Protein AF-A0A183BCA2-F1 (afdb_monomer)

Secondary structure (DSSP, 8-state):
-BGGGGG--STTSHHHHHHHHHHHHHHHTT-SS--TT-GGGHHHHHHHHHHHHHHHHHTTS----EEEE-TTS-HHHHHHHHHHHHHTT-EE-SSGGG-SEEEEPPPTT--SSSHHHHHS-EEEEEEEETTEEEEEETTS-TT-EEEE---SS--TT--PPPP-PPTTPPEEEETHHHHHHHHHTSB--GGGGB-TTSS--PPP-EEHHHHHHHHHT-----

pLDDT: mean 91.04, std 11.01, range [33.31, 98.75]

Nearest PDB structures (foldseek):
  6yxp-assembly1_A  TM=8.606E-01  e=1.024E-18  Homo sapiens
  6yxo-assembly2_B  TM=8.789E-01  e=3.211E-18  Homo sapiens
  3sqd-assembly2_B  TM=7.639E-01  e=7.554E-02  Homo sapiens

InterPro domains:
  IPR032450 SMARCC, N-terminal [PF16496] (1-61)
  IPR036420 BRCT domain superfamily [SSF52113] (65-198)
  IPR049898 MarR-like, BRCT and chromo domains module [PS52032] (1-211)

Radius of gyration: 19.5 Å; Cα contacts (8 Å, |Δi|>4): 318; chains: 1; bounding box: 52×36×63 Å

Mean predicted aligned error: 5.33 Å

Solvent-accessible surface area (backbone atoms only — not comparable to full-atom values): 12924 Å² total; per-residue (Å²): 106,48,40,66,33,72,68,28,83,52,90,90,21,25,32,51,43,42,51,50,39,51,53,50,51,33,57,79,68,70,46,94,69,91,61,91,84,47,71,95,45,46,71,59,52,52,51,49,52,52,48,26,50,52,48,26,42,77,69,66,52,40,78,82,58,25,35,14,76,43,87,85,39,55,70,74,59,48,52,55,48,52,53,33,34,58,78,65,68,42,44,76,34,96,40,65,83,72,14,52,29,35,34,36,63,56,66,93,83,61,86,84,66,67,66,66,58,63,68,66,56,31,31,30,66,74,44,74,58,75,39,29,37,32,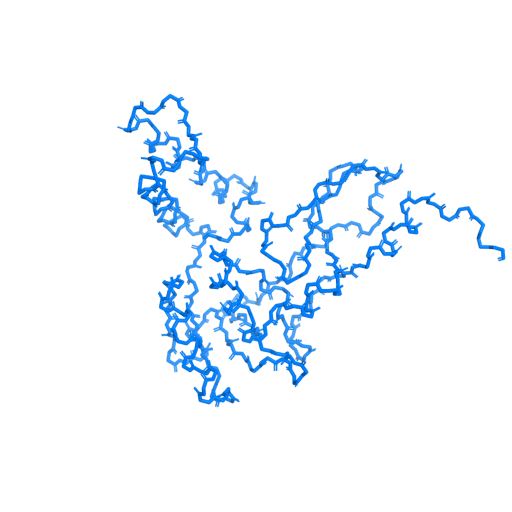31,39,39,53,84,44,50,57,73,53,55,45,84,44,64,79,42,84,56,56,73,88,83,67,66,76,77,80,75,72,61,60,93,91,50,38,43,62,26,25,45,56,45,56,52,49,14,47,75,68,68,29,48,42,55,64,66,68,29,47,41,93,89,48,96,64,65,65,76,81,66,43,44,67,66,59,48,51,51,68,49,68,53,74,75,72,93,124

Sequence (222 aa):
LPAKCFMDFKPAGGLCHIFLACLKFRHEHNWKKIDLSSSSRLEKHIEMLGCVERDLISSKCWEKPVVFISPSIEKALTSRLMEAVERMGATVASSPVEATHVIHPPPSNWPGNSSEDSQHQRFRVIFQEGRGVLLHWLYSPGTYTTWFTGLQMEWPYGVESPPHPESGRPWDVDARWLLYSEEYNEWMVEEDFLLPAGGLRPRASYTRKYYHTIMCGSGSIG

Organism: NCBI:txid27848

Foldseek 3Di:
DACVLCVQPDVLASVVLLVVLLVVLCVVVVHPDDDPVDPVCVVVVVVSVVSSVVSCCVSVNDDAWAEEEDPQEDPVLVVVLVVLCVLLVGHYDPDQLPGQEYADAAPPPDPPDCVVLVVQWKWAFADFDWQWTKIDTALAGRVPIDIDRLAPGGDPVDHDDFWDDDPSHHQYFYSSQSVSCSVVVYRHDSLNGHDPPDPIHGDDIGGPVRVCCNRVPPPDPD

Structure (mmCIF, N/CA/C/O backbone):
data_AF-A0A183BCA2-F1
#
_entry.id   AF-A0A183BCA2-F1
#
loop_
_atom_site.group_PDB
_atom_site.id
_atom_site.type_symbol
_atom_site.label_atom_id
_atom_site.label_alt_id
_atom_site.label_comp_id
_atom_site.label_asym_id
_atom_site.label_entity_id
_atom_site.label_seq_id
_atom_site.pdbx_PDB_ins_code
_atom_site.Cartn_x
_atom_site.Cartn_y
_atom_site.Cartn_z
_atom_site.occupancy
_atom_site.B_iso_or_equiv
_atom_site.auth_seq_id
_atom_site.auth_comp_id
_atom_site.auth_asym_id
_atom_site.auth_atom_id
_atom_site.pdbx_PDB_model_num
ATOM 1 N N . LEU A 1 1 ? -0.270 2.374 7.403 1.00 90.38 1 LEU A N 1
ATOM 2 C CA . LEU A 1 1 ? -1.218 1.228 7.328 1.00 90.38 1 LEU A CA 1
ATOM 3 C C . LEU A 1 1 ? -1.781 1.156 5.913 1.00 90.38 1 LEU A C 1
ATOM 5 O O . LEU A 1 1 ? -1.972 2.219 5.344 1.00 90.38 1 LEU A O 1
ATOM 9 N N . PRO A 1 2 ? -2.034 -0.023 5.329 1.00 92.56 2 PRO A N 1
ATOM 10 C CA . PRO A 1 2 ? -2.635 -0.109 3.997 1.00 92.56 2 PRO A CA 1
ATOM 11 C C . PRO A 1 2 ? -4.166 0.043 4.053 1.00 92.56 2 PRO A C 1
ATOM 13 O O . PRO A 1 2 ? -4.825 -0.536 4.921 1.00 92.56 2 PRO A O 1
ATOM 16 N N . ALA A 1 3 ? -4.753 0.756 3.087 1.00 93.06 3 ALA A N 1
ATOM 17 C CA . ALA A 1 3 ? -6.202 0.979 3.016 1.00 93.06 3 ALA A CA 1
ATOM 18 C C . ALA A 1 3 ? -7.031 -0.317 2.984 1.00 93.06 3 ALA A C 1
ATOM 20 O O . ALA A 1 3 ? -8.121 -0.375 3.553 1.00 93.06 3 ALA A O 1
ATOM 21 N N . LYS A 1 4 ? -6.497 -1.391 2.382 1.00 92.75 4 LYS A N 1
ATOM 22 C CA . LYS A 1 4 ? -7.177 -2.694 2.283 1.00 92.75 4 LYS A CA 1
ATOM 23 C C . LYS A 1 4 ? -7.576 -3.282 3.640 1.00 92.75 4 LYS A C 1
ATOM 25 O O . LYS A 1 4 ? -8.604 -3.943 3.717 1.00 92.75 4 LYS A O 1
ATOM 30 N N . CYS A 1 5 ? -6.840 -2.987 4.716 1.00 95.50 5 CYS A N 1
ATOM 31 C CA . CYS A 1 5 ? -7.213 -3.439 6.059 1.00 95.50 5 CYS A CA 1
ATOM 32 C C . CYS A 1 5 ? -8.503 -2.779 6.566 1.00 95.50 5 CYS A C 1
ATOM 34 O O . CYS A 1 5 ? -9.239 -3.404 7.320 1.00 95.50 5 CYS A O 1
ATOM 36 N N . PHE A 1 6 ? -8.811 -1.550 6.140 1.00 94.12 6 PHE A N 1
ATOM 37 C CA . PHE A 1 6 ? -10.055 -0.855 6.495 1.00 94.12 6 PHE A CA 1
ATOM 38 C C . PHE A 1 6 ? -11.262 -1.343 5.681 1.00 94.12 6 PHE A C 1
ATOM 40 O O . PHE A 1 6 ? -12.400 -1.095 6.068 1.00 94.12 6 PHE A O 1
ATOM 47 N N . MET A 1 7 ? -11.013 -2.048 4.575 1.00 91.75 7 MET A N 1
ATOM 48 C CA . MET A 1 7 ? -12.030 -2.595 3.672 1.00 91.75 7 MET A CA 1
ATOM 49 C C . MET A 1 7 ? -12.193 -4.118 3.811 1.00 91.75 7 MET A C 1
ATOM 51 O O . MET A 1 7 ? -12.901 -4.744 3.023 1.00 91.75 7 MET A O 1
ATOM 55 N N . ASP A 1 8 ? -11.547 -4.733 4.804 1.00 93.94 8 ASP A N 1
ATOM 56 C CA . ASP A 1 8 ? -11.698 -6.156 5.100 1.00 93.94 8 ASP A CA 1
ATOM 57 C C . ASP A 1 8 ? -12.865 -6.388 6.069 1.00 93.94 8 ASP A C 1
ATOM 59 O O . ASP A 1 8 ? -12.701 -6.405 7.290 1.00 93.94 8 ASP A O 1
ATOM 63 N N . PHE A 1 9 ? -14.063 -6.543 5.498 1.00 92.00 9 PHE A N 1
ATOM 64 C CA . PHE A 1 9 ? -15.319 -6.747 6.230 1.00 92.00 9 PHE A CA 1
ATOM 65 C C . PHE A 1 9 ? -15.560 -8.197 6.676 1.00 92.00 9 PHE A C 1
ATOM 67 O O . PHE A 1 9 ? -16.637 -8.514 7.188 1.00 92.00 9 PHE A O 1
ATOM 74 N N . LYS A 1 10 ? -14.601 -9.105 6.463 1.00 94.00 10 LYS A N 1
ATOM 75 C CA . LYS A 1 10 ? -14.740 -10.504 6.883 1.00 94.00 10 LYS A CA 1
ATOM 76 C C . LYS A 1 10 ? -14.783 -10.602 8.415 1.00 94.00 10 LYS A C 1
ATOM 78 O O . LYS A 1 10 ? -14.178 -9.778 9.105 1.00 94.00 10 LYS A O 1
ATOM 83 N N . PRO A 1 11 ? -15.445 -11.629 8.979 1.00 94.81 11 PRO A N 1
ATOM 84 C CA . PRO A 1 11 ? -15.334 -11.921 10.403 1.00 94.81 11 PRO A CA 1
ATOM 85 C C . PRO A 1 11 ? -13.865 -12.078 10.809 1.00 94.81 11 PRO A C 1
ATOM 87 O O . PRO A 1 11 ? -13.129 -12.811 10.153 1.00 94.81 11 PRO A O 1
ATOM 90 N N . ALA A 1 12 ? -13.454 -11.388 11.877 1.00 94.06 12 ALA A N 1
ATOM 91 C CA . ALA A 1 12 ? -12.058 -11.321 12.329 1.00 94.06 12 ALA A CA 1
ATOM 92 C C . ALA A 1 12 ? -11.063 -10.791 11.271 1.00 94.06 12 ALA A C 1
ATOM 94 O O . ALA A 1 12 ? -9.872 -11.071 11.349 1.00 94.06 12 ALA A O 1
ATOM 95 N N . GLY A 1 13 ? -11.547 -10.018 10.294 1.00 96.44 13 GLY A N 1
ATOM 96 C CA . GLY A 1 13 ? -10.716 -9.338 9.307 1.00 96.44 13 GLY A CA 1
ATOM 97 C C . GLY A 1 13 ? -10.043 -8.076 9.849 1.00 96.44 13 GLY A C 1
ATOM 98 O O . GLY A 1 13 ? -10.243 -7.665 11.001 1.00 96.44 13 GLY A O 1
ATOM 99 N N . GLY A 1 14 ? -9.270 -7.420 8.984 1.00 97.19 14 GLY A N 1
ATOM 100 C CA . GLY A 1 14 ? -8.485 -6.232 9.325 1.00 97.19 14 GLY A CA 1
ATOM 101 C C . GLY A 1 14 ? -9.302 -5.129 10.003 1.00 97.19 14 GLY A C 1
ATOM 102 O O . GLY A 1 14 ? -8.863 -4.573 11.012 1.00 97.19 14 GLY A O 1
ATOM 103 N N . LEU A 1 15 ? -10.526 -4.867 9.533 1.00 97.00 15 LEU A N 1
ATOM 104 C CA . LEU A 1 15 ? -11.373 -3.812 10.091 1.00 97.00 15 LEU A CA 1
ATOM 105 C C . LEU A 1 15 ? -11.775 -4.110 11.543 1.00 97.00 15 LEU A C 1
ATOM 107 O O . LEU A 1 15 ? -11.776 -3.212 12.389 1.00 97.00 15 LEU A O 1
ATOM 111 N N . CYS A 1 16 ? -12.070 -5.376 11.855 1.00 97.38 16 CYS A N 1
ATOM 112 C CA . CYS A 1 16 ? -12.387 -5.805 13.215 1.00 97.38 16 CYS A CA 1
ATOM 113 C C . CYS A 1 16 ? -11.199 -5.578 14.158 1.00 97.38 16 CYS A C 1
ATOM 115 O O . CYS A 1 16 ? -11.383 -5.045 15.254 1.00 97.38 16 CYS A O 1
ATOM 117 N N . HIS A 1 17 ? -9.988 -5.940 13.728 1.00 97.81 17 HIS A N 1
ATOM 118 C CA . HIS A 1 17 ? -8.772 -5.754 14.521 1.00 97.81 17 HIS A CA 1
ATOM 119 C C . HIS A 1 17 ? -8.424 -4.274 14.722 1.00 97.81 17 HIS A C 1
ATOM 121 O O . HIS A 1 17 ? -8.091 -3.879 15.840 1.00 97.81 17 HIS A O 1
ATOM 127 N N . ILE A 1 18 ? -8.599 -3.437 13.693 1.00 97.75 18 ILE A N 1
ATOM 128 C CA . ILE A 1 18 ? -8.428 -1.979 13.798 1.00 97.75 18 ILE A CA 1
ATOM 129 C C . ILE A 1 18 ? -9.368 -1.400 14.859 1.00 97.75 18 ILE A C 1
ATOM 131 O O . ILE A 1 18 ? -8.921 -0.691 15.765 1.00 97.75 18 ILE A O 1
ATOM 135 N N . PHE A 1 19 ? -10.668 -1.708 14.786 1.00 97.06 19 PHE A N 1
ATOM 136 C CA . PHE A 1 19 ? -11.622 -1.199 15.771 1.00 97.06 19 PHE A CA 1
ATOM 137 C C . PHE A 1 19 ? -11.331 -1.714 17.175 1.00 97.06 19 PHE A C 1
ATOM 139 O O . PHE A 1 19 ? -11.379 -0.932 18.125 1.00 97.06 19 PHE A O 1
ATOM 146 N N . LEU A 1 20 ? -10.999 -2.998 17.319 1.00 97.19 20 LEU A N 1
ATOM 147 C CA . LEU A 1 20 ? -10.687 -3.584 18.616 1.00 97.19 20 LEU A CA 1
ATOM 148 C C . LEU A 1 20 ? -9.484 -2.895 19.274 1.00 97.19 20 LEU A C 1
ATOM 150 O O . LEU A 1 20 ? -9.579 -2.510 20.440 1.00 97.19 20 LEU A O 1
ATOM 154 N N . ALA A 1 21 ? -8.391 -2.694 18.533 1.00 97.62 21 ALA A N 1
ATOM 155 C CA . ALA A 1 21 ? -7.193 -2.017 19.026 1.00 97.62 21 ALA A CA 1
ATOM 156 C C . ALA A 1 21 ? -7.494 -0.568 19.447 1.00 97.62 21 ALA A C 1
ATOM 158 O O . ALA A 1 21 ? -7.176 -0.167 20.568 1.00 97.62 21 ALA A O 1
ATOM 159 N N . CYS A 1 22 ? -8.193 0.197 18.602 1.00 97.38 22 CYS A N 1
ATOM 160 C CA . CYS A 1 22 ? -8.598 1.570 18.910 1.00 97.38 22 CYS A CA 1
ATOM 161 C C . CYS A 1 22 ? -9.506 1.654 20.150 1.00 97.38 22 CYS A C 1
ATOM 163 O O . CYS A 1 22 ? -9.321 2.521 21.005 1.00 97.38 22 CYS A O 1
ATOM 165 N N . LEU A 1 23 ? -10.492 0.758 20.275 1.00 97.00 23 LEU A N 1
ATOM 166 C CA . LEU A 1 23 ? -11.430 0.750 21.402 1.00 97.00 23 LEU A CA 1
ATOM 167 C C . LEU A 1 23 ? -10.755 0.352 22.720 1.00 97.00 23 LEU A C 1
ATOM 169 O O . LEU A 1 23 ? -11.053 0.972 23.744 1.00 97.00 23 LEU A O 1
ATOM 173 N N . LYS A 1 24 ? -9.837 -0.623 22.695 1.00 97.62 24 LYS A N 1
ATOM 174 C CA . LYS A 1 24 ? -9.005 -0.988 23.853 1.00 97.62 24 LYS A CA 1
ATOM 175 C C . LYS A 1 24 ? -8.130 0.183 24.289 1.00 97.62 24 LYS A C 1
ATOM 177 O O . LYS A 1 24 ? -8.220 0.603 25.439 1.00 97.62 24 LYS A O 1
ATOM 182 N N . PHE A 1 25 ? -7.396 0.788 23.354 1.00 97.38 25 PHE A N 1
ATOM 183 C CA . PHE A 1 25 ? -6.524 1.928 23.644 1.00 97.38 25 PHE A CA 1
ATOM 184 C C . PHE A 1 25 ? -7.307 3.104 24.244 1.00 97.38 25 PHE A C 1
ATOM 186 O O . PHE A 1 25 ? -6.895 3.699 25.242 1.00 97.38 25 PHE A O 1
ATOM 193 N N . ARG A 1 26 ? -8.487 3.402 23.675 1.00 96.38 26 ARG A N 1
ATOM 194 C CA . ARG A 1 26 ? -9.419 4.417 24.188 1.00 96.38 26 ARG A CA 1
ATOM 195 C C . ARG A 1 26 ? -9.846 4.123 25.628 1.00 96.38 26 ARG A C 1
ATOM 197 O O . ARG A 1 26 ? -9.924 5.054 26.429 1.00 96.38 26 ARG A O 1
ATOM 204 N N . HIS A 1 27 ? -10.161 2.865 25.941 1.00 97.31 27 HIS A N 1
ATOM 205 C CA . HIS A 1 27 ? -10.573 2.440 27.278 1.00 97.31 27 HIS A CA 1
ATOM 206 C C . HIS A 1 27 ? -9.430 2.578 28.292 1.00 97.31 27 HIS A C 1
ATOM 208 O O . HIS A 1 27 ? -9.608 3.244 29.307 1.00 97.31 27 HIS A O 1
ATOM 214 N N . GLU A 1 28 ? -8.250 2.046 27.976 1.00 97.12 28 GLU A N 1
ATOM 215 C CA . GLU A 1 28 ? -7.057 2.081 28.837 1.00 97.12 28 GLU A CA 1
ATOM 216 C C . GLU A 1 28 ? -6.603 3.511 29.162 1.00 97.12 28 GLU A C 1
ATOM 218 O O . GLU A 1 28 ? -6.168 3.800 30.275 1.00 97.12 28 GLU A O 1
ATOM 223 N N . HIS A 1 29 ? -6.770 4.437 28.214 1.00 94.94 29 HIS A N 1
ATOM 224 C CA . HIS A 1 29 ? -6.412 5.845 28.386 1.00 94.94 29 HIS A CA 1
ATOM 225 C C . HIS A 1 29 ? -7.573 6.731 28.871 1.00 94.94 29 HIS A C 1
ATOM 227 O O . HIS A 1 29 ? -7.429 7.954 28.930 1.00 94.94 29 HIS A O 1
ATOM 233 N N . ASN A 1 30 ? -8.726 6.149 29.224 1.00 95.50 30 ASN A N 1
ATOM 234 C CA . ASN A 1 30 ? -9.913 6.867 29.708 1.00 95.50 30 ASN A CA 1
ATOM 235 C C . ASN A 1 30 ? -10.404 7.979 28.756 1.00 95.50 30 ASN A C 1
ATOM 237 O O . ASN A 1 30 ? -10.856 9.052 29.171 1.00 95.50 30 ASN A O 1
ATOM 241 N N . TRP A 1 31 ? -10.322 7.750 27.445 1.00 94.62 31 TRP A N 1
ATOM 242 C CA . TRP A 1 31 ? -10.746 8.722 26.439 1.00 94.62 31 TRP A CA 1
ATOM 243 C C . TRP A 1 31 ? -12.258 8.665 26.197 1.00 94.62 31 TRP A C 1
ATOM 245 O O . TRP A 1 31 ? -12.814 7.637 25.807 1.00 94.62 31 TRP A O 1
ATOM 255 N N . LYS A 1 32 ? -12.938 9.812 26.333 1.00 92.88 32 LYS A N 1
ATOM 256 C CA . LYS A 1 32 ? -14.371 9.931 26.000 1.00 92.88 32 LYS A CA 1
ATOM 257 C C . LYS A 1 32 ? -14.650 9.633 24.522 1.00 92.88 32 LYS A C 1
ATOM 259 O O . LYS A 1 32 ? -15.579 8.897 24.215 1.00 92.88 32 LYS A O 1
ATOM 264 N N . LYS A 1 33 ? -13.822 10.178 23.625 1.00 92.56 33 LYS A N 1
ATOM 265 C CA . LYS A 1 33 ? -13.843 9.938 22.175 1.00 92.56 33 LYS A CA 1
ATOM 266 C C . LYS A 1 33 ? -12.415 9.895 21.625 1.00 92.56 33 LYS A C 1
ATOM 268 O O . LYS A 1 33 ? -11.517 10.482 22.231 1.00 92.56 33 LYS A O 1
ATOM 273 N N . ILE A 1 34 ? -12.234 9.225 20.490 1.00 91.69 34 ILE A N 1
ATOM 274 C CA . ILE A 1 34 ? -11.025 9.341 19.666 1.00 91.69 34 ILE A CA 1
ATOM 275 C C . ILE A 1 34 ? -11.249 10.534 18.734 1.00 91.69 34 ILE A C 1
ATOM 277 O O . ILE A 1 34 ? -12.266 10.587 18.047 1.00 91.69 34 ILE A O 1
ATOM 281 N N . ASP A 1 35 ? -10.341 11.505 18.752 1.00 89.56 35 ASP A N 1
ATOM 282 C CA . ASP A 1 35 ? -10.435 12.718 17.940 1.00 89.56 35 ASP A CA 1
ATOM 283 C C . ASP A 1 35 ? -9.113 12.942 17.213 1.00 89.56 35 ASP A C 1
ATOM 285 O O . ASP A 1 35 ? -8.228 13.640 17.706 1.00 89.56 35 ASP A O 1
ATOM 289 N N . LEU A 1 36 ? -8.981 12.320 16.040 1.00 87.25 36 LEU A N 1
ATOM 290 C CA . LEU A 1 36 ? -7.756 12.358 15.240 1.00 87.25 36 LEU A CA 1
ATOM 291 C C . LEU A 1 36 ? -7.430 13.760 14.700 1.00 87.25 36 LEU A C 1
ATOM 293 O O . LEU A 1 36 ? -6.304 13.989 14.275 1.00 87.25 36 LEU A O 1
ATOM 297 N N . SER A 1 37 ? -8.375 14.708 14.754 1.00 87.19 37 SER A N 1
ATOM 298 C CA . SER A 1 37 ? -8.133 16.101 14.357 1.00 87.19 37 SER A CA 1
ATOM 299 C C . SER A 1 37 ? -7.372 16.908 15.418 1.00 87.19 37 SER A C 1
ATOM 301 O O . SER A 1 37 ? -6.819 17.968 15.129 1.00 87.19 37 SER A O 1
ATOM 303 N N . SER A 1 38 ? -7.319 16.409 16.657 1.00 83.56 38 SER A N 1
ATOM 304 C CA . SER A 1 38 ? -6.681 17.095 17.777 1.00 83.56 38 SER A CA 1
ATOM 305 C C . SER A 1 38 ? -5.167 16.873 17.784 1.00 83.56 38 SER A C 1
ATOM 307 O O . SER A 1 38 ? -4.681 15.839 18.249 1.00 83.56 38 SER A O 1
ATOM 309 N N . SER A 1 39 ? -4.402 17.885 17.368 1.00 83.00 39 SER A N 1
ATOM 310 C CA . SER A 1 39 ? -2.929 17.853 17.363 1.00 83.00 39 SER A CA 1
ATOM 311 C C . SER A 1 39 ? -2.304 17.698 18.756 1.00 83.00 39 SER A C 1
ATOM 313 O O . SER A 1 39 ? -1.227 17.126 18.887 1.00 83.00 39 SER A O 1
ATOM 315 N N . SER A 1 40 ? -3.002 18.116 19.818 1.00 85.94 40 SER A N 1
ATOM 316 C CA . SER A 1 40 ? -2.534 18.008 21.213 1.00 85.94 40 SER A CA 1
ATOM 317 C C . SER A 1 40 ? -2.300 16.574 21.702 1.00 85.94 40 SER A C 1
ATOM 319 O O . SER A 1 40 ? -1.706 16.375 22.758 1.00 85.94 40 SER A O 1
ATOM 321 N N . ARG A 1 41 ? -2.784 15.571 20.961 1.00 86.50 41 ARG A N 1
ATOM 322 C CA . ARG A 1 41 ? -2.634 14.145 21.281 1.00 86.50 41 ARG A CA 1
ATOM 323 C C . ARG A 1 41 ? -1.865 13.378 20.212 1.00 86.50 41 ARG A C 1
ATOM 325 O O . ARG A 1 41 ? -1.945 12.154 20.194 1.00 86.50 41 ARG A O 1
ATOM 332 N N . LEU A 1 42 ? -1.139 14.071 19.333 1.00 91.12 42 LEU A N 1
ATOM 333 C CA . LEU A 1 42 ? -0.472 13.462 18.181 1.00 91.12 42 LEU A CA 1
ATOM 334 C C . LEU A 1 42 ? 0.380 12.245 18.566 1.00 91.12 42 LEU A C 1
ATOM 336 O O . LEU A 1 42 ? 0.178 11.173 18.005 1.00 91.12 42 LEU A O 1
ATOM 340 N N . GLU A 1 43 ? 1.247 12.369 19.573 1.00 93.38 43 GLU A N 1
ATOM 341 C CA . GLU A 1 43 ? 2.094 11.259 20.042 1.00 93.38 43 GLU A CA 1
ATOM 342 C C . GLU A 1 43 ? 1.269 10.045 20.487 1.00 93.38 43 GLU A C 1
ATOM 344 O O . GLU A 1 43 ? 1.577 8.908 20.138 1.00 93.38 43 GLU A O 1
ATOM 349 N N . LYS A 1 44 ? 0.158 10.280 21.194 1.00 94.25 44 LYS A N 1
ATOM 350 C CA . LYS A 1 44 ? -0.747 9.210 21.625 1.00 94.25 44 LYS A CA 1
ATOM 351 C C . LYS A 1 44 ? -1.556 8.610 20.478 1.00 94.25 44 LYS A C 1
ATOM 353 O O . LYS A 1 44 ? -1.867 7.424 20.523 1.00 94.25 44 LYS A O 1
ATOM 358 N N . HIS A 1 45 ? -1.894 9.386 19.450 1.00 94.12 45 HIS A N 1
ATOM 359 C CA . HIS A 1 45 ? -2.493 8.840 18.232 1.00 94.12 45 HIS A CA 1
ATOM 360 C C . HIS A 1 45 ? -1.494 7.962 17.471 1.00 94.12 45 HIS A C 1
ATOM 362 O O . HIS A 1 45 ? -1.878 6.891 17.013 1.00 94.12 45 HIS A O 1
ATOM 368 N N . ILE A 1 46 ? -0.222 8.365 17.394 1.00 93.56 46 ILE A N 1
ATOM 369 C CA . ILE A 1 46 ? 0.847 7.554 16.795 1.00 93.56 46 ILE A CA 1
ATOM 370 C C . ILE A 1 46 ? 1.026 6.248 17.578 1.00 93.56 46 ILE A C 1
ATOM 372 O O . ILE A 1 46 ? 1.061 5.178 16.976 1.00 93.56 46 ILE A O 1
ATOM 376 N N . GLU A 1 47 ? 1.050 6.303 18.913 1.00 96.25 47 GLU A N 1
ATOM 377 C CA . GLU A 1 47 ? 1.121 5.106 19.762 1.00 96.25 47 GLU A CA 1
ATOM 378 C C . GLU A 1 47 ? -0.064 4.155 19.512 1.00 96.25 47 GLU A C 1
ATOM 380 O O . GLU A 1 47 ? 0.129 2.954 19.317 1.00 96.25 47 GLU A O 1
ATOM 385 N N . MET A 1 48 ? -1.287 4.694 19.441 1.00 96.94 48 MET A N 1
ATOM 386 C CA . MET A 1 48 ? -2.490 3.921 19.121 1.00 96.94 48 MET A CA 1
ATOM 387 C C . MET A 1 48 ? -2.397 3.263 17.737 1.00 96.94 48 MET A C 1
ATOM 389 O O . MET A 1 48 ? -2.728 2.086 17.598 1.00 96.94 48 MET A O 1
ATOM 393 N N . LEU A 1 49 ? -1.928 3.989 16.717 1.00 95.25 49 LEU A N 1
ATOM 394 C CA . LEU A 1 49 ? -1.721 3.442 15.373 1.00 95.25 49 LEU A CA 1
ATOM 395 C C . LEU A 1 49 ? -0.638 2.351 15.361 1.00 95.25 49 LEU A C 1
ATOM 397 O O . LEU A 1 49 ? -0.790 1.359 14.652 1.00 95.25 49 LEU A O 1
ATOM 401 N N . GLY A 1 50 ? 0.392 2.470 16.203 1.00 95.75 50 GLY A N 1
ATOM 402 C CA . GLY A 1 50 ? 1.377 1.409 16.427 1.00 95.75 50 GLY A CA 1
ATOM 403 C C . GLY A 1 50 ? 0.771 0.151 17.065 1.00 95.75 50 GLY A C 1
ATOM 404 O O . GLY A 1 50 ? 1.145 -0.969 16.715 1.00 95.75 50 GLY A O 1
ATOM 405 N N . CYS A 1 51 ? -0.208 0.294 17.967 1.00 97.62 51 CYS A N 1
ATOM 406 C CA . CYS A 1 51 ? -0.987 -0.846 18.467 1.00 97.62 51 CYS A CA 1
ATOM 407 C C . CYS A 1 51 ? -1.822 -1.495 17.358 1.00 97.62 51 CYS A C 1
ATOM 409 O O . CYS A 1 51 ? -1.801 -2.716 17.232 1.00 97.62 51 CYS A O 1
ATOM 411 N N . VAL A 1 52 ? -2.492 -0.693 16.524 1.00 97.88 52 VAL A N 1
ATOM 412 C CA . VAL A 1 52 ? -3.255 -1.190 15.367 1.00 97.88 52 VAL A CA 1
ATOM 413 C C . VAL A 1 52 ? -2.360 -1.990 14.417 1.00 97.88 52 VAL A C 1
ATOM 415 O O . VAL A 1 52 ? -2.721 -3.094 14.020 1.00 97.88 52 VAL A O 1
ATOM 418 N N . GLU A 1 53 ? -1.179 -1.471 14.078 1.00 96.38 53 GLU A N 1
ATOM 419 C CA . GLU A 1 53 ? -0.204 -2.168 13.233 1.00 96.38 53 GLU A CA 1
ATOM 420 C C . GLU A 1 53 ? 0.212 -3.525 13.820 1.00 96.38 53 GLU A C 1
ATOM 422 O O . GLU A 1 53 ? 0.158 -4.538 13.121 1.00 96.38 53 GLU A O 1
ATOM 427 N N . ARG A 1 54 ? 0.579 -3.575 15.107 1.00 97.00 54 ARG A N 1
ATOM 428 C CA . ARG A 1 54 ? 0.969 -4.830 15.771 1.00 97.00 54 ARG A CA 1
ATOM 429 C C . ARG A 1 54 ? -0.166 -5.854 15.797 1.00 97.00 54 ARG A C 1
ATOM 431 O O . ARG A 1 54 ? 0.077 -7.040 15.560 1.00 97.00 54 ARG A O 1
ATOM 438 N N . ASP A 1 55 ? -1.394 -5.412 16.049 1.00 97.50 55 ASP A N 1
ATOM 439 C CA . ASP A 1 55 ? -2.565 -6.291 16.068 1.00 97.50 55 ASP A CA 1
ATOM 440 C C . ASP A 1 55 ? -2.876 -6.834 14.666 1.00 97.50 55 ASP A C 1
ATOM 442 O O . ASP A 1 55 ? -3.148 -8.026 14.516 1.00 97.50 55 ASP A O 1
ATOM 446 N N . LEU A 1 56 ? -2.768 -6.010 13.620 1.00 97.69 56 LEU A N 1
ATOM 447 C CA . LEU A 1 56 ? -2.943 -6.452 12.232 1.00 97.69 56 LEU A CA 1
ATOM 448 C C . LEU A 1 56 ? -1.890 -7.487 11.809 1.00 97.69 56 LEU A C 1
ATOM 450 O O . LEU A 1 56 ? -2.233 -8.464 11.143 1.00 97.69 56 LEU A O 1
ATOM 454 N N . ILE A 1 57 ? -0.633 -7.307 12.225 1.00 96.50 57 ILE A N 1
ATOM 455 C CA . ILE A 1 57 ? 0.455 -8.247 11.921 1.00 96.50 57 ILE A CA 1
ATOM 456 C C . ILE A 1 57 ? 0.275 -9.566 12.678 1.00 96.50 57 ILE A C 1
ATOM 458 O O . ILE A 1 57 ? 0.309 -10.641 12.082 1.00 96.50 57 ILE A O 1
ATOM 462 N N . SER A 1 58 ? 0.037 -9.508 13.989 1.00 96.81 58 SER A N 1
ATOM 463 C CA . SER A 1 58 ? -0.120 -10.716 14.814 1.00 96.81 58 SER A CA 1
ATOM 464 C C . SER A 1 58 ? -1.353 -11.548 14.442 1.00 96.81 58 SER A C 1
ATOM 466 O O . SER A 1 58 ? -1.322 -12.774 14.551 1.00 96.81 58 SER A O 1
ATOM 468 N N . SER A 1 59 ? -2.413 -10.902 13.947 1.00 96.31 59 SER A N 1
ATOM 469 C CA . SER A 1 59 ? -3.621 -11.558 13.427 1.00 96.31 59 SER A CA 1
ATOM 470 C C . SER A 1 59 ? -3.506 -12.026 11.974 1.00 96.31 59 SER A C 1
ATOM 472 O O . SER A 1 59 ? -4.451 -12.623 11.464 1.00 96.31 59 SER A O 1
ATOM 474 N N . LYS A 1 60 ? -2.371 -11.781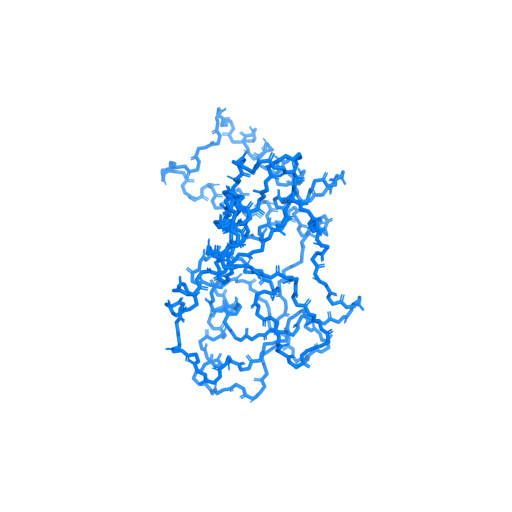 11.300 1.00 95.56 60 LYS A N 1
ATOM 475 C CA . LYS A 1 60 ? -2.164 -12.067 9.866 1.00 95.56 60 LYS A CA 1
ATOM 476 C C . LYS A 1 60 ? -3.158 -11.350 8.940 1.00 95.56 60 LYS A C 1
ATOM 478 O O . LYS A 1 60 ? -3.360 -11.766 7.803 1.00 95.56 60 LYS A O 1
ATOM 483 N N . CYS A 1 61 ? -3.763 -10.259 9.408 1.00 95.81 61 CYS A N 1
ATOM 484 C CA . CYS A 1 61 ? -4.581 -9.374 8.576 1.00 95.81 61 CYS A CA 1
ATOM 485 C C . CYS A 1 61 ? -3.721 -8.447 7.707 1.00 95.81 61 CYS A C 1
ATOM 487 O O . CYS A 1 61 ? -4.216 -7.829 6.762 1.00 95.81 61 CYS A O 1
ATOM 489 N N . TRP A 1 62 ? -2.436 -8.319 8.039 1.00 95.44 62 TRP A N 1
ATOM 490 C CA . TRP A 1 62 ? -1.457 -7.593 7.251 1.00 95.44 62 TRP A CA 1
ATOM 491 C C . TRP A 1 62 ? -0.054 -8.146 7.487 1.00 95.44 62 TRP A C 1
ATOM 493 O O . TRP A 1 62 ? 0.282 -8.552 8.593 1.00 95.44 62 TRP A O 1
ATOM 503 N N . GLU A 1 63 ? 0.785 -8.098 6.462 1.00 93.81 63 GLU A N 1
ATOM 504 C CA . GLU A 1 63 ? 2.210 -8.372 6.573 1.00 93.81 63 GLU A CA 1
ATOM 505 C C . GLU A 1 63 ? 2.987 -7.150 6.101 1.00 93.81 63 GLU A C 1
ATOM 507 O O . GLU A 1 63 ? 2.684 -6.542 5.069 1.00 93.81 63 GLU A O 1
ATOM 512 N N . LYS A 1 64 ? 3.994 -6.777 6.886 1.00 95.12 64 LYS A N 1
ATOM 513 C CA . LYS A 1 64 ? 4.865 -5.652 6.576 1.00 95.12 64 LYS A CA 1
ATOM 514 C C . LYS A 1 64 ? 5.688 -5.958 5.315 1.00 95.12 64 LYS A C 1
ATOM 516 O O . LYS A 1 64 ? 6.211 -7.067 5.205 1.00 95.12 64 LYS A O 1
ATOM 521 N N . PRO A 1 65 ? 5.833 -5.006 4.375 1.00 97.44 65 PRO A N 1
ATOM 522 C CA . PRO A 1 65 ? 6.599 -5.247 3.162 1.00 97.44 65 PRO A CA 1
ATOM 523 C C . PRO A 1 65 ? 8.054 -5.661 3.419 1.00 97.44 65 PRO A C 1
ATOM 525 O O . PRO A 1 65 ? 8.773 -5.055 4.221 1.00 97.44 65 PRO A O 1
ATOM 528 N N . VAL A 1 66 ? 8.476 -6.681 2.674 1.00 98.38 66 VAL A N 1
ATOM 529 C CA . VAL A 1 66 ? 9.859 -7.126 2.522 1.00 98.38 66 VAL A CA 1
ATOM 530 C C . VAL A 1 66 ? 10.214 -6.885 1.061 1.00 98.38 66 VAL A C 1
ATOM 532 O O . VAL A 1 66 ? 9.592 -7.451 0.160 1.00 98.38 66 VAL A O 1
ATOM 535 N N . VAL A 1 67 ? 11.161 -5.992 0.821 1.00 98.62 67 VAL A N 1
ATOM 536 C CA . VAL A 1 67 ? 11.376 -5.366 -0.479 1.00 98.62 67 VAL A CA 1
ATOM 537 C C . VAL A 1 67 ? 12.713 -5.813 -1.055 1.00 98.62 67 VAL A C 1
ATOM 539 O O . VAL A 1 67 ? 13.749 -5.660 -0.415 1.00 98.62 67 VAL A O 1
ATOM 542 N N . PHE A 1 68 ? 12.711 -6.325 -2.281 1.00 98.75 68 PHE A N 1
ATOM 543 C CA . PHE A 1 68 ? 13.923 -6.508 -3.073 1.00 98.75 68 PHE A CA 1
ATOM 544 C C . PHE A 1 68 ? 13.990 -5.423 -4.148 1.00 98.75 68 PHE A C 1
ATOM 546 O O . PHE A 1 68 ? 13.076 -5.292 -4.960 1.00 98.75 68 PHE A O 1
ATOM 553 N N . ILE A 1 69 ? 15.070 -4.643 -4.166 1.00 98.62 69 ILE A N 1
ATOM 554 C CA . ILE A 1 69 ? 15.292 -3.594 -5.169 1.00 98.62 69 ILE A CA 1
ATOM 555 C C . ILE A 1 69 ? 16.074 -4.203 -6.334 1.00 98.62 69 ILE A C 1
ATOM 557 O O . ILE A 1 69 ? 17.191 -4.686 -6.146 1.00 98.62 69 ILE A O 1
ATOM 561 N N . SER A 1 70 ? 15.494 -4.189 -7.538 1.00 97.81 70 SER A N 1
ATOM 562 C CA . SER A 1 70 ? 16.135 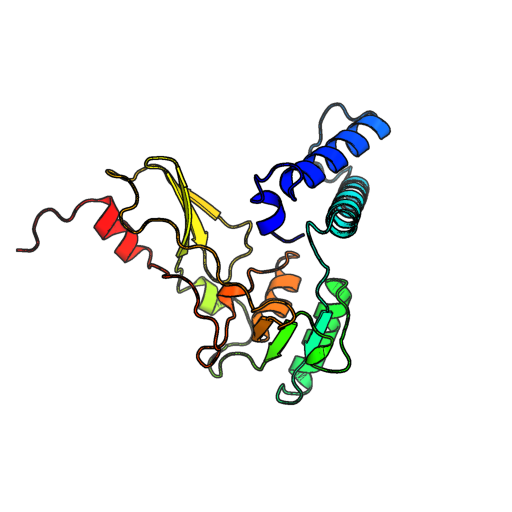-4.759 -8.724 1.00 97.81 70 SER A CA 1
ATOM 563 C C . SER A 1 70 ? 17.477 -4.075 -9.025 1.00 97.81 70 SER A C 1
ATOM 565 O O . SER A 1 70 ? 17.540 -2.842 -9.058 1.00 97.81 70 SER A O 1
ATOM 567 N N . PRO A 1 71 ? 18.541 -4.836 -9.354 1.00 97.44 71 PRO A N 1
ATOM 568 C CA . PRO A 1 71 ? 19.841 -4.272 -9.720 1.00 97.44 71 PRO A CA 1
ATOM 569 C C . PRO A 1 71 ? 19.814 -3.478 -11.036 1.00 97.44 71 PRO A C 1
ATOM 571 O O . PRO A 1 71 ? 20.786 -2.802 -11.362 1.00 97.44 71 PRO A O 1
ATOM 574 N N . SER A 1 72 ? 18.723 -3.554 -11.806 1.00 97.00 72 SER A N 1
ATOM 575 C CA . SER A 1 72 ? 18.529 -2.745 -13.014 1.00 97.00 72 SER A CA 1
ATOM 576 C C . SER A 1 72 ? 18.158 -1.286 -12.720 1.00 97.00 72 SER A C 1
ATOM 578 O O . SER A 1 72 ? 18.062 -0.492 -13.653 1.00 97.00 72 SER A O 1
ATOM 580 N N . ILE A 1 73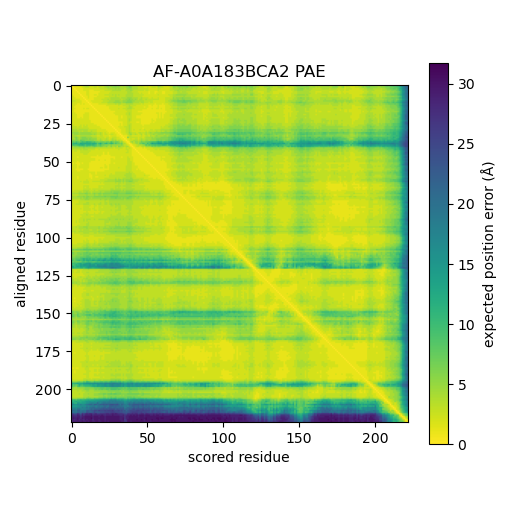 ? 17.890 -0.933 -11.460 1.00 97.69 73 ILE A N 1
ATOM 581 C CA . ILE A 1 73 ? 17.576 0.436 -11.048 1.00 97.69 73 ILE A CA 1
ATOM 582 C C . ILE A 1 73 ? 18.874 1.231 -10.892 1.00 97.69 73 ILE A C 1
ATOM 584 O O . ILE A 1 73 ? 19.846 0.773 -10.295 1.00 97.69 73 ILE A O 1
ATOM 588 N N . GLU A 1 74 ? 18.891 2.455 -11.416 1.00 96.50 74 GLU A N 1
ATOM 589 C CA . GLU A 1 74 ? 20.047 3.340 -11.303 1.00 96.50 74 GLU A CA 1
ATOM 590 C C . GLU A 1 74 ? 20.435 3.629 -9.841 1.00 96.50 74 GLU A C 1
ATOM 592 O O . GLU A 1 74 ? 19.605 3.644 -8.927 1.00 96.50 74 GLU A O 1
ATOM 597 N N . LYS A 1 75 ? 21.726 3.893 -9.607 1.00 96.75 75 LYS A N 1
ATOM 598 C CA . LYS A 1 75 ? 22.282 4.023 -8.252 1.00 96.75 75 LYS A CA 1
ATOM 599 C C . LYS A 1 75 ? 21.637 5.154 -7.443 1.00 96.75 75 LYS A C 1
ATOM 601 O O . LYS A 1 75 ? 21.354 4.964 -6.265 1.00 96.75 75 LYS A O 1
ATOM 606 N N . ALA A 1 76 ? 21.398 6.310 -8.067 1.00 96.56 76 ALA A N 1
ATOM 607 C CA . ALA A 1 76 ? 20.792 7.462 -7.397 1.00 96.56 76 ALA A CA 1
ATOM 608 C C . ALA A 1 76 ? 19.363 7.153 -6.920 1.00 96.56 76 ALA A C 1
ATOM 610 O O . ALA A 1 76 ? 19.016 7.424 -5.770 1.00 96.56 76 ALA A O 1
ATOM 611 N N . LEU A 1 77 ? 18.561 6.512 -7.774 1.00 97.75 77 LEU A N 1
ATOM 612 C CA . LEU A 1 77 ? 17.208 6.091 -7.428 1.00 97.75 77 LEU A CA 1
ATOM 613 C C . LEU A 1 77 ? 17.208 4.975 -6.378 1.00 97.75 77 LEU A C 1
ATOM 615 O O . LEU A 1 77 ? 16.404 5.014 -5.453 1.00 97.75 77 LEU A O 1
ATOM 619 N N . THR A 1 78 ? 18.149 4.031 -6.461 1.00 98.38 78 THR A N 1
ATOM 620 C CA . THR A 1 78 ? 18.343 2.992 -5.437 1.00 98.38 78 THR A CA 1
ATOM 621 C C . THR A 1 78 ? 18.588 3.602 -4.054 1.00 98.38 78 THR A C 1
ATOM 623 O O . THR A 1 78 ? 17.965 3.173 -3.087 1.00 98.38 78 THR A O 1
ATOM 626 N N . SER A 1 79 ? 19.430 4.637 -3.943 1.00 98.31 79 SER A N 1
ATOM 627 C CA . SER A 1 79 ? 19.646 5.341 -2.670 1.00 98.31 79 SER A CA 1
ATOM 628 C C . SER A 1 79 ? 18.356 5.963 -2.125 1.00 98.31 79 SER A C 1
ATOM 630 O O . SER A 1 79 ? 18.036 5.759 -0.957 1.00 98.31 79 SER A O 1
ATOM 632 N N . ARG A 1 80 ? 17.568 6.638 -2.975 1.00 98.06 80 ARG A N 1
ATOM 633 C CA . ARG A 1 80 ? 16.268 7.213 -2.582 1.00 98.06 80 ARG A CA 1
ATOM 634 C C . ARG A 1 80 ? 15.266 6.137 -2.140 1.00 98.06 80 ARG A C 1
ATOM 636 O O . ARG A 1 80 ? 14.535 6.343 -1.178 1.00 98.06 80 ARG A O 1
ATOM 643 N N . LEU A 1 81 ? 15.237 4.989 -2.818 1.00 98.62 81 LEU A N 1
ATOM 644 C CA . LEU A 1 81 ? 14.383 3.858 -2.443 1.00 98.62 81 LEU A CA 1
ATOM 645 C C . LEU A 1 81 ? 14.786 3.272 -1.086 1.00 98.62 81 LEU A C 1
ATOM 647 O O . LEU A 1 81 ? 13.910 2.985 -0.281 1.00 98.62 81 LEU A O 1
ATOM 651 N N . MET A 1 82 ? 16.084 3.136 -0.803 1.00 98.50 82 MET A N 1
ATOM 652 C CA . MET A 1 82 ? 16.564 2.651 0.498 1.00 98.50 82 MET A CA 1
ATOM 653 C C . MET A 1 82 ? 16.151 3.578 1.649 1.00 98.50 82 MET A C 1
ATOM 655 O O . MET A 1 82 ? 15.697 3.091 2.681 1.00 98.50 82 MET A O 1
ATOM 659 N N . GLU A 1 83 ? 16.228 4.899 1.456 1.00 98.44 83 GLU A N 1
ATOM 660 C CA . GLU A 1 83 ? 15.701 5.866 2.430 1.00 98.44 83 GLU A CA 1
ATOM 661 C C . GLU A 1 83 ? 14.187 5.702 2.638 1.00 98.44 83 GLU A C 1
ATOM 663 O O . GLU A 1 83 ? 13.706 5.747 3.770 1.00 98.44 83 GLU A O 1
ATOM 668 N N . ALA A 1 84 ? 13.430 5.473 1.559 1.00 98.50 84 ALA A N 1
ATOM 669 C CA . ALA A 1 84 ? 11.993 5.233 1.643 1.00 98.50 84 ALA A CA 1
ATOM 670 C C . ALA A 1 84 ? 11.660 3.923 2.382 1.00 98.50 84 ALA A C 1
ATOM 672 O O . ALA A 1 84 ? 10.724 3.904 3.180 1.00 98.50 84 ALA A O 1
ATOM 673 N N . VAL A 1 85 ? 12.441 2.849 2.183 1.00 98.50 85 VAL A N 1
ATOM 674 C CA . VAL A 1 85 ? 12.301 1.598 2.955 1.00 98.50 85 VAL A CA 1
ATOM 675 C C . VAL A 1 85 ? 12.456 1.875 4.451 1.00 98.50 85 VAL A C 1
ATOM 677 O O . VAL A 1 85 ? 11.620 1.426 5.236 1.00 98.50 85 VAL A O 1
ATOM 680 N N . GLU A 1 86 ? 13.489 2.628 4.839 1.00 98.12 86 GLU A N 1
ATOM 681 C CA . GLU A 1 86 ? 13.756 2.965 6.240 1.00 98.12 86 GLU A CA 1
ATOM 682 C C . GLU A 1 86 ? 12.628 3.808 6.847 1.00 98.12 86 GLU A C 1
ATOM 684 O O . GLU A 1 86 ? 12.082 3.441 7.888 1.00 98.12 86 GLU A O 1
ATOM 689 N N . ARG A 1 87 ? 12.216 4.894 6.177 1.00 97.69 87 ARG A N 1
ATOM 690 C CA . ARG A 1 87 ? 11.153 5.791 6.670 1.00 97.69 87 ARG A CA 1
ATOM 691 C C . ARG A 1 87 ? 9.802 5.098 6.791 1.00 97.69 87 ARG A C 1
ATOM 693 O O . ARG A 1 87 ? 9.071 5.348 7.745 1.00 97.69 87 ARG A O 1
ATOM 700 N N . MET A 1 88 ? 9.490 4.200 5.861 1.00 96.50 88 MET A N 1
ATOM 701 C CA . MET A 1 88 ? 8.265 3.402 5.906 1.00 96.50 88 MET A CA 1
ATOM 702 C C . MET A 1 88 ? 8.361 2.205 6.863 1.00 96.50 88 MET A C 1
ATOM 704 O O . MET A 1 88 ? 7.375 1.495 7.076 1.00 96.50 88 MET A O 1
ATOM 708 N N . GLY A 1 89 ? 9.542 1.961 7.440 1.00 95.62 89 GLY A N 1
ATOM 709 C CA . GLY A 1 89 ? 9.796 0.854 8.349 1.00 95.62 89 GLY A CA 1
ATOM 710 C C . GLY A 1 89 ? 9.610 -0.514 7.696 1.00 95.62 89 GLY A C 1
ATOM 711 O O . GLY A 1 89 ? 9.166 -1.434 8.381 1.00 95.62 89 GLY A O 1
ATOM 712 N N . ALA A 1 90 ? 9.883 -0.640 6.394 1.00 97.31 90 ALA A N 1
ATOM 713 C CA . ALA A 1 90 ? 9.939 -1.916 5.681 1.00 97.31 90 ALA A CA 1
ATOM 714 C C . ALA A 1 90 ? 11.317 -2.579 5.838 1.00 97.31 90 ALA A C 1
ATOM 716 O O . ALA A 1 90 ? 12.248 -2.013 6.408 1.00 97.31 90 ALA A O 1
ATOM 717 N N . THR A 1 91 ? 11.445 -3.811 5.348 1.00 98.00 91 THR A N 1
ATOM 718 C CA . THR A 1 91 ? 12.710 -4.564 5.385 1.00 98.00 91 THR A CA 1
ATOM 719 C C . THR A 1 91 ? 13.227 -4.825 3.978 1.00 98.00 91 THR A C 1
ATOM 721 O O . THR A 1 91 ? 12.439 -4.895 3.037 1.00 98.00 91 THR A O 1
ATOM 724 N N . VAL A 1 92 ? 14.545 -4.966 3.826 1.00 98.38 92 VAL A N 1
ATOM 725 C CA . VAL A 1 92 ? 15.177 -5.279 2.537 1.00 98.38 92 VAL A CA 1
ATOM 726 C C . VAL A 1 92 ? 15.493 -6.770 2.470 1.00 98.38 92 VAL A C 1
ATOM 728 O O . VAL A 1 92 ? 16.156 -7.301 3.361 1.00 98.38 92 VAL A O 1
ATOM 731 N N . ALA A 1 93 ? 15.034 -7.439 1.415 1.00 98.31 93 ALA A N 1
ATOM 732 C CA . ALA A 1 93 ? 15.392 -8.822 1.112 1.00 98.31 93 ALA A CA 1
ATOM 733 C C . ALA A 1 93 ? 16.737 -8.899 0.379 1.00 98.31 93 ALA A C 1
ATOM 735 O O . ALA A 1 93 ? 17.079 -8.022 -0.416 1.00 98.31 93 ALA A O 1
ATOM 736 N N . SER A 1 94 ? 17.468 -9.998 0.588 1.00 96.88 94 SER A N 1
ATOM 737 C CA . SER A 1 94 ? 18.731 -10.249 -0.125 1.00 96.88 94 SER A CA 1
ATOM 738 C C . SER A 1 94 ? 18.507 -10.852 -1.513 1.00 96.88 94 SER A C 1
ATOM 740 O O . SER A 1 94 ? 19.387 -10.782 -2.370 1.00 96.88 94 SER A O 1
ATOM 742 N N . SER A 1 95 ? 17.332 -11.443 -1.752 1.00 97.62 95 SER A N 1
ATOM 743 C CA . SER A 1 95 ? 16.957 -12.033 -3.037 1.00 97.62 95 SER A CA 1
ATOM 744 C C . SER A 1 95 ? 15.467 -11.829 -3.355 1.00 97.62 95 SER A C 1
ATOM 746 O O . SER A 1 95 ? 14.669 -11.638 -2.437 1.00 97.62 95 SER A O 1
ATOM 748 N N . PRO A 1 96 ? 15.052 -11.930 -4.634 1.00 96.56 96 PRO A N 1
ATOM 749 C CA . PRO A 1 96 ? 13.640 -11.830 -5.016 1.00 96.56 96 PRO A CA 1
ATOM 750 C C . PRO A 1 96 ? 12.738 -12.898 -4.383 1.00 96.56 96 PRO A C 1
ATOM 752 O O . PRO A 1 96 ? 11.546 -12.674 -4.222 1.00 96.56 96 PRO A O 1
ATOM 755 N N . VAL A 1 97 ? 13.293 -14.067 -4.042 1.00 95.81 97 VAL A N 1
ATOM 756 C CA . VAL A 1 97 ? 12.535 -15.215 -3.509 1.00 95.81 97 VAL A CA 1
ATOM 757 C C . VAL A 1 97 ? 12.112 -14.993 -2.054 1.00 95.81 97 VAL A C 1
ATOM 759 O O . VAL A 1 97 ? 11.104 -15.532 -1.614 1.00 95.81 97 VAL A O 1
ATOM 762 N N . GLU A 1 98 ? 12.870 -14.189 -1.311 1.00 96.56 98 GLU A N 1
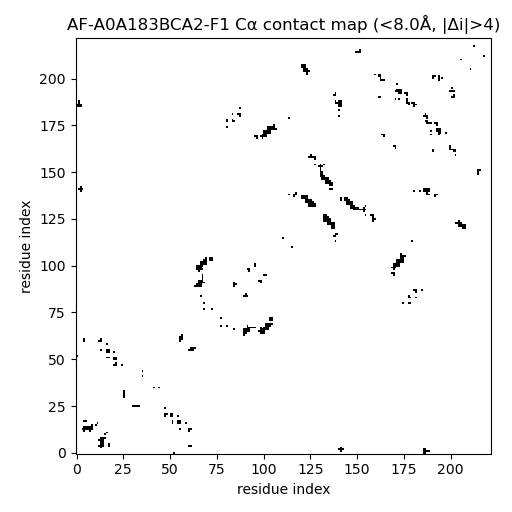ATOM 763 C CA . GLU A 1 98 ? 12.587 -13.837 0.087 1.00 96.56 98 GLU A CA 1
ATOM 764 C C . GLU A 1 98 ? 11.693 -12.595 0.213 1.00 96.56 98 GLU A C 1
ATOM 766 O O . GLU A 1 98 ? 11.285 -12.227 1.314 1.00 96.56 98 GLU A O 1
ATOM 771 N N . ALA A 1 99 ? 11.427 -11.912 -0.900 1.00 98.06 99 ALA A N 1
ATOM 772 C CA . ALA A 1 99 ? 10.697 -10.659 -0.911 1.00 98.06 99 ALA A CA 1
ATOM 773 C C . ALA A 1 99 ? 9.186 -10.889 -0.987 1.00 98.06 99 ALA A C 1
ATOM 775 O O . ALA A 1 99 ? 8.706 -11.832 -1.613 1.00 98.06 99 ALA A O 1
ATOM 776 N N . THR A 1 100 ? 8.422 -9.958 -0.420 1.00 97.81 100 THR A N 1
ATOM 777 C CA . THR A 1 100 ? 6.995 -9.815 -0.730 1.00 97.81 100 THR A CA 1
ATOM 778 C C . THR A 1 100 ? 6.773 -8.863 -1.902 1.00 97.81 100 THR A C 1
ATOM 780 O O . THR A 1 100 ? 5.735 -8.940 -2.552 1.00 97.81 100 THR A O 1
ATOM 783 N N . HIS A 1 101 ? 7.742 -7.984 -2.189 1.00 98.31 101 HIS A N 1
ATOM 784 C CA . HIS A 1 101 ? 7.704 -7.027 -3.295 1.00 98.31 101 HIS A CA 1
ATOM 785 C C . HIS A 1 101 ? 9.064 -6.968 -3.998 1.00 98.31 101 HIS A C 1
ATOM 787 O O . HIS A 1 101 ? 10.090 -6.716 -3.364 1.00 98.31 101 HIS A O 1
ATOM 793 N N . VAL A 1 102 ? 9.066 -7.156 -5.314 1.00 98.38 102 VAL A N 1
ATOM 794 C CA . VAL A 1 102 ? 10.210 -6.911 -6.193 1.00 98.38 102 VAL A CA 1
ATOM 795 C C . VAL A 1 102 ? 9.984 -5.570 -6.878 1.00 98.38 102 VAL A C 1
ATOM 797 O O . VAL A 1 102 ? 8.998 -5.384 -7.591 1.00 98.38 102 VAL A O 1
ATOM 800 N N . ILE A 1 103 ? 10.897 -4.632 -6.637 1.00 98.62 103 ILE A N 1
ATOM 801 C CA . ILE A 1 103 ? 10.821 -3.268 -7.154 1.00 98.62 103 ILE A CA 1
ATOM 802 C C . ILE A 1 103 ? 11.644 -3.157 -8.424 1.00 98.62 103 ILE A C 1
ATOM 804 O O . ILE A 1 103 ? 12.858 -3.381 -8.420 1.00 98.62 103 ILE A O 1
ATOM 808 N N . HIS A 1 104 ? 10.978 -2.761 -9.500 1.00 98.19 104 HIS A N 1
ATOM 809 C CA . HIS A 1 104 ? 11.553 -2.597 -10.830 1.00 98.19 104 HIS A CA 1
ATOM 810 C C . HIS A 1 104 ? 11.715 -1.119 -11.203 1.00 98.19 104 HIS A C 1
ATOM 812 O O . HIS A 1 104 ? 11.149 -0.247 -10.536 1.00 98.19 104 HIS A O 1
ATOM 818 N N . PRO A 1 105 ? 12.493 -0.800 -12.256 1.00 97.81 105 PRO A N 1
ATOM 819 C CA . PRO A 1 105 ? 12.606 0.569 -12.739 1.00 97.81 105 PRO A CA 1
ATOM 820 C C . PRO A 1 105 ? 11.231 1.195 -13.025 1.00 97.81 105 PRO A C 1
ATOM 822 O O . PRO A 1 105 ? 10.335 0.497 -13.507 1.00 97.81 105 PRO A O 1
ATOM 825 N N . PRO A 1 106 ? 11.056 2.499 -12.750 1.00 96.31 106 PRO A N 1
ATOM 826 C CA . PRO A 1 106 ? 9.843 3.214 -13.127 1.00 96.31 106 PRO A CA 1
ATOM 827 C C . PRO A 1 106 ? 9.689 3.251 -14.660 1.00 96.31 106 PRO A C 1
ATOM 829 O O . PRO A 1 106 ? 10.659 3.003 -15.387 1.00 96.31 106 PRO A O 1
ATOM 832 N N . PRO A 1 107 ? 8.497 3.594 -15.182 1.00 93.38 107 PRO A N 1
ATOM 833 C CA . PRO A 1 107 ? 8.312 3.830 -16.611 1.00 93.38 107 PRO A CA 1
ATOM 834 C C . PRO A 1 107 ? 9.334 4.833 -17.159 1.00 93.38 107 PRO A C 1
ATOM 836 O O . PRO A 1 107 ? 9.661 5.820 -16.503 1.00 93.38 107 PRO A O 1
ATOM 839 N N . SER A 1 108 ? 9.813 4.623 -18.387 1.00 92.19 108 SER A N 1
ATOM 840 C CA . SER A 1 108 ? 10.868 5.457 -18.988 1.00 92.19 108 SER A CA 1
ATOM 841 C C . SER A 1 108 ? 10.488 6.932 -19.152 1.00 92.19 108 SER A C 1
ATOM 843 O O . SER A 1 108 ? 11.363 7.779 -19.278 1.00 92.19 108 SER A O 1
ATOM 845 N N . ASN A 1 109 ? 9.190 7.237 -19.191 1.00 89.38 109 ASN A N 1
ATOM 846 C CA . ASN A 1 109 ? 8.651 8.591 -19.286 1.00 89.38 109 ASN A CA 1
ATOM 847 C C . ASN A 1 109 ? 8.309 9.207 -17.920 1.00 89.38 109 ASN A C 1
ATOM 849 O O . ASN A 1 109 ? 7.718 10.278 -17.886 1.00 89.38 109 ASN A O 1
ATOM 853 N N . TRP A 1 110 ? 8.622 8.540 -16.808 1.00 92.69 110 TRP A N 1
ATOM 854 C CA . TRP A 1 110 ? 8.281 9.043 -15.484 1.00 92.69 110 TRP A CA 1
ATOM 855 C C . TRP A 1 110 ? 9.125 10.282 -15.122 1.00 92.69 110 TRP A C 1
ATOM 857 O O . TRP A 1 110 ? 10.353 10.189 -15.094 1.00 92.69 110 TRP A O 1
ATOM 867 N N . PRO A 1 111 ? 8.511 11.430 -14.772 1.00 89.56 111 PRO A N 1
ATOM 868 C CA . PRO A 1 111 ? 9.228 12.684 -14.509 1.00 89.56 111 PRO A CA 1
ATOM 869 C C . PRO A 1 111 ? 9.911 12.742 -13.128 1.00 89.56 111 PRO A C 1
ATOM 871 O O . PRO A 1 111 ? 10.416 13.791 -12.728 1.00 89.56 111 PRO A O 1
ATOM 874 N N . GLY A 1 112 ? 9.896 11.648 -12.357 1.00 90.38 112 GLY A N 1
ATOM 875 C CA . GLY A 1 112 ? 10.518 11.568 -11.029 1.00 90.38 112 GLY A CA 1
ATOM 876 C C . GLY A 1 112 ? 9.621 11.965 -9.847 1.00 90.38 112 GLY A C 1
ATOM 877 O O . GLY A 1 112 ? 10.095 11.994 -8.705 1.00 90.38 112 GLY A O 1
ATOM 878 N N . ASN A 1 113 ? 8.342 12.271 -10.096 1.00 88.50 113 ASN A N 1
ATOM 879 C CA . ASN A 1 113 ? 7.360 12.706 -9.094 1.00 88.50 113 ASN A CA 1
ATOM 880 C C . ASN A 1 113 ? 5.921 12.275 -9.462 1.00 88.50 113 ASN A C 1
ATOM 882 O O . ASN A 1 113 ? 5.703 11.668 -10.508 1.00 88.50 113 ASN A O 1
ATOM 886 N N . SER A 1 114 ? 4.945 12.547 -8.592 1.00 84.75 114 SER A N 1
ATOM 887 C CA . SER A 1 114 ? 3.524 12.158 -8.708 1.00 84.75 114 SER A CA 1
ATOM 888 C C . SER A 1 114 ? 2.659 13.072 -9.598 1.00 84.75 114 SER A C 1
ATOM 890 O O . SER A 1 114 ? 1.467 12.808 -9.779 1.00 84.75 114 SER A O 1
ATOM 892 N N . SER A 1 115 ? 3.220 14.140 -10.184 1.00 80.62 115 SER A N 1
ATOM 893 C CA . SER A 1 115 ? 2.423 15.188 -10.843 1.00 80.62 115 SER A CA 1
ATOM 894 C C . SER A 1 115 ? 1.694 14.721 -12.108 1.00 80.62 115 SER A C 1
ATOM 896 O O . SER A 1 115 ? 0.509 15.016 -12.253 1.00 80.62 115 SER A O 1
ATOM 898 N N . GLU A 1 116 ? 2.347 13.975 -13.004 1.00 79.94 116 GLU A N 1
ATOM 899 C CA . GLU A 1 116 ? 1.716 13.477 -14.239 1.00 79.94 116 GLU A CA 1
ATOM 900 C C . GLU A 1 116 ? 0.666 12.396 -13.957 1.00 79.94 116 GLU A C 1
ATOM 902 O O . GLU A 1 116 ? -0.439 12.441 -14.507 1.00 79.94 116 GLU A O 1
ATOM 907 N N . ASP A 1 117 ? 0.968 11.474 -13.039 1.00 83.06 117 ASP A N 1
ATOM 908 C CA . ASP A 1 117 ? 0.038 10.423 -12.613 1.00 83.06 117 ASP A CA 1
ATOM 909 C C . ASP A 1 117 ? -1.243 11.031 -11.998 1.00 83.06 117 ASP A C 1
ATOM 911 O O . ASP A 1 117 ? -2.350 10.536 -12.221 1.00 83.06 117 ASP A O 1
ATOM 915 N N . SER A 1 118 ? -1.117 12.186 -11.333 1.00 72.75 118 SER A N 1
ATOM 916 C CA . SER A 1 118 ? -2.242 12.951 -10.778 1.00 72.75 118 SER A CA 1
ATOM 917 C C . SER A 1 118 ? -3.075 13.704 -11.827 1.00 72.75 118 SER A C 1
ATOM 919 O O . SER A 1 118 ? -4.236 14.029 -11.564 1.00 72.75 118 SER A O 1
ATOM 921 N N . GLN A 1 119 ? -2.519 14.016 -13.005 1.00 71.31 119 GLN A N 1
ATOM 922 C CA . GLN A 1 119 ? -3.213 14.767 -14.064 1.00 71.31 119 GLN A CA 1
ATOM 923 C C . GLN A 1 119 ? -4.140 13.876 -14.895 1.00 71.31 119 GLN A C 1
ATOM 925 O O . GLN A 1 119 ? -5.236 14.289 -15.286 1.00 71.31 119 GLN A O 1
ATOM 930 N N . HIS A 1 120 ? -3.737 12.631 -15.142 1.00 71.12 120 HIS A N 1
ATOM 931 C CA . HIS A 1 120 ? -4.515 11.668 -15.917 1.00 71.12 120 HIS A CA 1
ATOM 932 C C . HIS A 1 120 ? -5.442 10.839 -15.024 1.00 71.12 120 HIS A C 1
ATOM 934 O O . HIS A 1 120 ? -5.419 9.612 -15.075 1.00 71.12 120 HIS A O 1
ATOM 940 N N . GLN A 1 121 ? -6.288 11.511 -14.231 1.00 78.81 121 GLN A N 1
ATOM 941 C CA . GLN A 1 121 ? -7.159 10.867 -13.240 1.00 78.81 121 GLN A CA 1
ATOM 942 C C . GLN A 1 121 ? -8.060 9.800 -13.873 1.00 78.81 121 GLN A C 1
ATOM 944 O O . GLN A 1 121 ? -9.091 10.076 -14.505 1.00 78.81 121 GLN A O 1
ATOM 949 N N . ARG A 1 122 ? -7.651 8.553 -13.667 1.00 91.62 122 ARG A N 1
ATOM 950 C CA . ARG A 1 122 ? -8.437 7.351 -13.906 1.00 91.62 122 ARG A CA 1
ATOM 951 C C . ARG A 1 122 ? -8.880 6.805 -12.562 1.00 91.62 122 ARG A C 1
ATOM 953 O O . ARG A 1 122 ? -8.228 7.035 -11.548 1.00 91.62 122 ARG A O 1
ATOM 960 N N . PHE A 1 123 ? -9.969 6.059 -12.564 1.00 92.44 123 PHE A N 1
ATOM 961 C CA . PHE A 1 123 ? -10.452 5.400 -11.362 1.00 92.44 123 PHE A CA 1
ATOM 962 C C . PHE A 1 123 ? -10.777 3.933 -11.623 1.00 92.44 123 PHE A C 1
ATOM 964 O O . PHE A 1 123 ? -11.043 3.539 -12.762 1.00 92.44 123 PHE A O 1
ATOM 971 N N . ARG A 1 124 ? -10.788 3.134 -10.558 1.00 93.69 124 ARG A N 1
ATOM 972 C CA . ARG A 1 124 ? -11.363 1.785 -10.527 1.00 93.69 124 ARG A CA 1
ATOM 973 C C . ARG A 1 124 ? -12.559 1.767 -9.590 1.00 93.69 124 ARG A C 1
ATOM 975 O O . ARG A 1 124 ? -12.533 2.408 -8.543 1.00 93.69 124 ARG A O 1
ATOM 982 N N . VAL A 1 125 ? -13.593 1.016 -9.954 1.00 93.56 125 VAL A N 1
ATOM 983 C CA . VAL A 1 125 ? -14.671 0.681 -9.018 1.00 93.56 125 VAL A CA 1
ATOM 984 C C . VAL A 1 125 ? -14.166 -0.455 -8.135 1.00 93.56 125 VAL A C 1
ATOM 986 O O . VAL A 1 125 ? -13.789 -1.507 -8.646 1.00 93.56 125 VAL A O 1
ATOM 989 N N . ILE A 1 126 ? -14.114 -0.228 -6.824 1.00 94.19 126 ILE A N 1
ATOM 990 C CA . ILE A 1 126 ? -13.542 -1.183 -5.860 1.00 94.19 126 ILE A CA 1
ATOM 991 C C . ILE A 1 126 ? -14.577 -1.784 -4.909 1.00 94.19 126 ILE A C 1
ATOM 993 O O . ILE A 1 126 ? -14.287 -2.777 -4.249 1.00 94.19 126 ILE A O 1
ATOM 997 N N . PHE A 1 127 ? -15.772 -1.198 -4.842 1.00 93.94 127 PHE A N 1
ATOM 998 C CA . PHE A 1 127 ? -16.899 -1.699 -4.063 1.00 93.94 127 PHE A CA 1
ATOM 999 C C . PHE A 1 127 ? -18.209 -1.168 -4.655 1.00 93.94 127 PHE A C 1
ATOM 1001 O O . PHE A 1 127 ? -18.229 -0.077 -5.231 1.00 93.94 127 PHE A O 1
ATOM 1008 N N . GLN A 1 128 ? -19.290 -1.928 -4.515 1.00 93.25 128 GLN A N 1
ATOM 1009 C CA . GLN A 1 128 ? -20.623 -1.575 -4.992 1.00 93.25 128 GLN A CA 1
ATOM 1010 C C . GLN A 1 128 ? -21.660 -2.015 -3.959 1.00 93.25 128 GLN A C 1
ATOM 1012 O O . GLN A 1 128 ? -21.581 -3.131 -3.458 1.00 93.25 128 GLN A O 1
ATOM 1017 N N . GLU A 1 129 ? -22.640 -1.153 -3.698 1.00 92.31 129 GLU A N 1
ATOM 1018 C CA . GLU A 1 129 ? -23.817 -1.448 -2.875 1.00 92.31 129 GLU A CA 1
ATOM 1019 C C . GLU A 1 129 ? -25.034 -0.762 -3.507 1.00 92.31 129 GLU A C 1
ATOM 1021 O O . GLU A 1 129 ? -25.129 0.471 -3.538 1.00 92.31 129 GLU A O 1
ATOM 1026 N N . GLY A 1 130 ? -25.951 -1.552 -4.071 1.00 91.44 130 GLY A N 1
ATOM 1027 C CA . GLY A 1 130 ? -27.057 -1.047 -4.886 1.00 91.44 130 GLY A CA 1
ATOM 1028 C C . GLY A 1 130 ? -26.568 -0.146 -6.029 1.00 91.44 130 GLY A C 1
ATOM 1029 O O . GLY A 1 130 ? -25.738 -0.535 -6.853 1.00 91.44 130 GLY A O 1
ATOM 1030 N N . ARG A 1 131 ? -27.057 1.103 -6.054 1.00 90.56 131 ARG A N 1
ATOM 1031 C CA . ARG A 1 131 ? -26.637 2.157 -7.007 1.00 90.56 131 ARG A CA 1
ATOM 1032 C C . ARG A 1 131 ? -25.450 2.995 -6.517 1.00 90.56 131 ARG A C 1
ATOM 1034 O O . ARG A 1 131 ? -25.132 4.029 -7.100 1.00 90.56 131 ARG A O 1
ATOM 1041 N N . GLY A 1 132 ? -24.835 2.601 -5.409 1.00 92.06 132 GLY A N 1
ATOM 1042 C CA . GLY A 1 132 ? -23.632 3.218 -4.882 1.00 92.06 132 GLY A CA 1
ATOM 1043 C C . GLY A 1 132 ? -22.379 2.480 -5.340 1.00 92.06 132 GLY A C 1
ATOM 1044 O O . GLY A 1 132 ? -22.351 1.251 -5.337 1.00 92.06 132 GLY A O 1
ATOM 1045 N N . VAL A 1 133 ? -21.334 3.221 -5.700 1.00 93.38 133 VAL A N 1
ATOM 1046 C CA . VAL A 1 133 ? -20.008 2.681 -6.019 1.00 93.38 133 VAL A CA 1
ATOM 1047 C C . VAL A 1 133 ? -18.915 3.436 -5.277 1.00 93.38 133 VAL A C 1
ATOM 1049 O O . VAL A 1 133 ? -18.958 4.660 -5.156 1.00 93.38 133 VAL A O 1
ATOM 1052 N N . LEU A 1 134 ? -17.911 2.705 -4.799 1.00 94.19 134 LEU A N 1
ATOM 1053 C CA . LEU A 1 134 ? -16.690 3.272 -4.240 1.00 94.19 134 LEU A CA 1
ATOM 1054 C C . LEU A 1 134 ? -15.617 3.293 -5.322 1.00 94.19 134 LEU A C 1
ATOM 1056 O O . LEU A 1 134 ? -15.282 2.257 -5.902 1.00 94.19 134 LEU A O 1
ATOM 1060 N N . LEU A 1 135 ? -15.086 4.480 -5.584 1.00 93.69 135 LEU A N 1
ATOM 1061 C CA . LEU A 1 135 ? -14.070 4.720 -6.597 1.00 93.69 135 LEU A CA 1
ATOM 1062 C C . LEU A 1 135 ? -12.702 4.861 -5.929 1.00 93.69 135 LEU A C 1
ATOM 1064 O O . LEU A 1 135 ? -12.559 5.683 -5.028 1.00 93.69 135 LEU A O 1
ATOM 1068 N N . HIS A 1 136 ? -11.712 4.102 -6.394 1.00 94.50 136 HIS A N 1
ATOM 1069 C CA . HIS A 1 136 ? -10.289 4.323 -6.115 1.00 94.50 136 HIS A CA 1
ATOM 1070 C C . HIS A 1 136 ? -9.676 5.142 -7.244 1.00 94.50 136 HIS A C 1
ATOM 1072 O O . HIS A 1 136 ? -9.821 4.757 -8.407 1.00 94.50 136 HIS A O 1
ATOM 1078 N N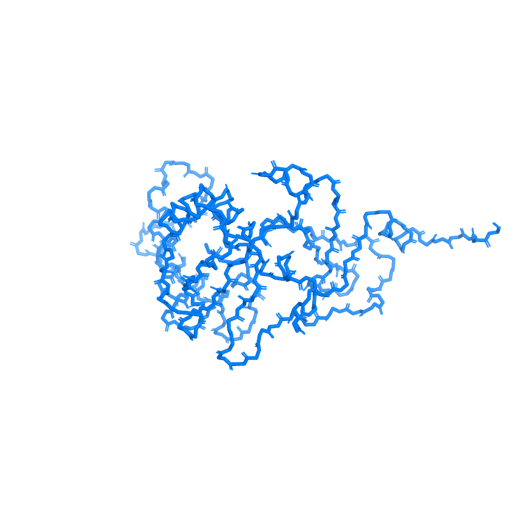 . TRP A 1 137 ? -8.993 6.238 -6.927 1.00 93.38 137 TRP A N 1
ATOM 1079 C CA . TRP A 1 137 ? -8.285 7.045 -7.921 1.00 93.38 137 TRP A CA 1
ATOM 1080 C C . TRP A 1 137 ? -6.867 6.511 -8.104 1.00 93.38 137 TRP A C 1
ATOM 1082 O O . TRP A 1 137 ? -6.117 6.375 -7.142 1.00 93.38 137 TRP A O 1
ATOM 1092 N N . LEU A 1 138 ? -6.509 6.193 -9.348 1.00 94.19 138 LEU A N 1
ATOM 1093 C CA . LEU A 1 138 ? -5.244 5.526 -9.651 1.00 94.19 138 LEU A CA 1
ATOM 1094 C C . LEU A 1 138 ? -4.056 6.374 -9.200 1.00 94.19 138 LEU A C 1
ATOM 1096 O O . LEU A 1 138 ? -4.079 7.597 -9.342 1.00 94.19 138 LEU A O 1
ATOM 1100 N N . TYR A 1 139 ? -3.031 5.697 -8.680 1.00 93.88 139 TYR A N 1
ATOM 1101 C CA . TYR A 1 139 ? -1.784 6.276 -8.173 1.00 93.88 139 TYR A CA 1
ATOM 1102 C C . TYR A 1 139 ? -1.951 7.207 -6.968 1.00 93.88 139 TYR A C 1
ATOM 1104 O O . TYR A 1 139 ? -0.973 7.790 -6.507 1.00 93.88 139 TYR A O 1
ATOM 1112 N N . SER A 1 140 ? -3.167 7.328 -6.435 1.00 93.31 140 SER A N 1
ATOM 1113 C CA . SER A 1 140 ? -3.436 7.999 -5.166 1.00 93.31 140 SER A CA 1
ATOM 1114 C C . SER A 1 140 ? -3.418 6.981 -4.020 1.00 93.31 140 SER A C 1
ATOM 1116 O O . SER A 1 140 ? -3.534 5.776 -4.270 1.00 93.31 140 SER A O 1
ATOM 1118 N N . PRO A 1 141 ? -3.280 7.427 -2.759 1.00 94.19 141 PRO A N 1
ATOM 1119 C CA . PRO A 1 141 ? -3.412 6.541 -1.607 1.00 94.19 141 PRO A CA 1
ATOM 1120 C C . PRO A 1 141 ? -4.720 5.754 -1.663 1.00 94.19 141 PRO A C 1
ATOM 1122 O O . PRO A 1 141 ? -5.736 6.272 -2.126 1.00 94.19 141 PRO A O 1
ATOM 1125 N N . GLY A 1 142 ? -4.727 4.516 -1.171 1.00 93.81 142 GLY A N 1
ATOM 1126 C CA . GLY A 1 142 ? -5.926 3.677 -1.196 1.00 93.81 142 GLY A CA 1
ATOM 1127 C C . GLY A 1 142 ? -7.060 4.224 -0.324 1.00 93.81 142 GLY A C 1
ATOM 1128 O O . GLY A 1 142 ? -8.212 3.830 -0.494 1.00 93.81 142 GLY A O 1
ATOM 1129 N N . THR A 1 143 ? -6.758 5.133 0.606 1.00 92.44 143 THR A N 1
ATOM 1130 C CA . THR A 1 143 ? -7.760 5.898 1.360 1.00 92.44 143 THR A CA 1
ATOM 1131 C C . THR A 1 143 ? -8.389 7.034 0.553 1.00 92.44 143 THR A C 1
ATOM 1133 O O . THR A 1 143 ? -9.501 7.462 0.878 1.00 92.44 143 THR A O 1
ATOM 1136 N N . TYR A 1 144 ? -7.737 7.504 -0.517 1.00 92.62 144 TYR A N 1
ATOM 1137 C CA . TYR A 1 144 ? -8.259 8.540 -1.404 1.00 92.62 144 TYR A CA 1
ATOM 1138 C C . TYR A 1 144 ? -9.316 7.950 -2.340 1.00 92.62 144 TYR A C 1
ATOM 1140 O O . TYR A 1 144 ? -9.095 7.658 -3.517 1.00 92.62 144 TYR A O 1
ATOM 1148 N N . THR A 1 145 ? -10.502 7.760 -1.773 1.00 93.25 145 THR A N 1
ATOM 1149 C CA . THR A 1 145 ? -11.645 7.139 -2.436 1.00 93.25 145 THR A CA 1
ATOM 1150 C C . THR A 1 145 ? -12.829 8.088 -2.510 1.00 93.25 145 THR A C 1
ATOM 1152 O O . THR A 1 145 ? -12.920 9.091 -1.801 1.00 93.25 145 THR A O 1
ATOM 1155 N N . THR A 1 146 ? -13.763 7.799 -3.409 1.00 92.56 146 THR A N 1
ATOM 1156 C CA . THR A 1 146 ? -15.009 8.559 -3.536 1.00 92.56 146 THR A CA 1
ATOM 1157 C C . THR A 1 146 ? -16.187 7.606 -3.525 1.00 92.56 146 THR A C 1
ATOM 1159 O O . THR A 1 146 ? -16.326 6.786 -4.428 1.00 92.56 146 THR A O 1
ATOM 1162 N N . TRP A 1 147 ? -17.044 7.723 -2.510 1.00 93.19 147 TRP A N 1
ATOM 1163 C CA . TRP A 1 147 ? -18.342 7.060 -2.514 1.00 93.19 147 TRP A CA 1
ATOM 1164 C C . TRP A 1 147 ? -19.311 7.858 -3.374 1.00 93.19 147 TRP A C 1
ATOM 1166 O O . TRP A 1 147 ? -19.546 9.043 -3.129 1.00 93.19 147 TRP A O 1
ATOM 1176 N N . PHE A 1 148 ? -19.867 7.212 -4.388 1.00 89.44 148 PHE A N 1
ATOM 1177 C CA . PHE A 1 148 ? -20.722 7.859 -5.358 1.00 89.44 148 PHE A CA 1
ATOM 1178 C C . PHE A 1 148 ? -22.060 7.137 -5.508 1.00 89.44 148 PHE A C 1
ATOM 1180 O O . PHE A 1 148 ? -22.096 5.949 -5.800 1.00 89.44 148 PHE A O 1
ATOM 1187 N N . THR A 1 149 ? -23.164 7.871 -5.351 1.00 88.88 149 THR A N 1
ATOM 1188 C CA . THR A 1 149 ? -24.535 7.324 -5.295 1.00 88.88 149 THR A CA 1
ATOM 1189 C C . THR A 1 149 ? -25.467 7.838 -6.388 1.00 88.88 149 THR A C 1
ATOM 1191 O O . THR A 1 149 ? -26.648 7.501 -6.402 1.00 88.88 149 THR A O 1
ATOM 1194 N N . GLY A 1 150 ? -24.976 8.671 -7.305 1.00 81.69 150 GLY A N 1
ATOM 1195 C CA . GLY A 1 150 ? -25.820 9.286 -8.331 1.00 81.69 150 GLY A CA 1
ATOM 1196 C C . GLY A 1 150 ? -26.133 8.382 -9.524 1.00 81.69 150 GLY A C 1
ATOM 1197 O O . GLY A 1 150 ? -26.689 8.882 -10.502 1.00 81.69 150 GLY A O 1
ATOM 1198 N N . LEU A 1 151 ? -25.713 7.107 -9.517 1.00 80.50 151 LEU A N 1
ATOM 1199 C CA . LEU A 1 151 ? -25.930 6.207 -10.649 1.00 80.50 151 LEU A CA 1
ATOM 1200 C C . LEU A 1 151 ? -27.439 6.019 -10.879 1.00 80.50 151 LEU A C 1
ATOM 1202 O O . LEU A 1 151 ? -28.202 5.774 -9.943 1.00 80.50 151 LEU A O 1
ATOM 1206 N N . GLN A 1 152 ? -27.880 6.110 -12.137 1.00 83.56 152 GLN A N 1
ATOM 1207 C CA . GLN A 1 152 ? -29.288 5.880 -12.489 1.00 83.56 152 GLN A CA 1
ATOM 1208 C C . GLN A 1 152 ? -29.677 4.405 -12.321 1.00 83.56 152 GLN A C 1
ATOM 1210 O O . GLN A 1 152 ? -30.773 4.104 -11.845 1.00 83.56 152 GLN A O 1
ATOM 1215 N N . MET A 1 153 ? -28.745 3.505 -12.634 1.00 84.38 153 MET A N 1
ATOM 1216 C CA . MET A 1 153 ? -28.853 2.052 -12.494 1.00 84.38 153 MET A CA 1
ATOM 1217 C C . MET A 1 153 ? -27.653 1.496 -11.721 1.00 84.38 153 MET A C 1
ATOM 1219 O O . MET A 1 153 ? -26.668 2.196 -11.526 1.00 84.38 153 MET A O 1
ATOM 1223 N N . GLU A 1 154 ? -27.718 0.245 -11.280 1.00 87.81 154 GLU A N 1
ATOM 1224 C CA . GLU A 1 154 ? -26.557 -0.416 -10.675 1.00 87.81 154 GLU A CA 1
ATOM 1225 C C . GLU A 1 154 ? -25.378 -0.501 -11.654 1.00 87.81 154 GLU A C 1
ATOM 1227 O O . GLU A 1 154 ? -25.557 -0.467 -12.873 1.00 87.81 154 GLU A O 1
ATOM 1232 N N . TRP A 1 155 ? -24.159 -0.596 -11.123 1.00 88.81 155 TRP A N 1
ATOM 1233 C CA . TRP A 1 155 ? -22.966 -0.661 -11.957 1.00 88.81 155 TRP A CA 1
ATOM 1234 C C . T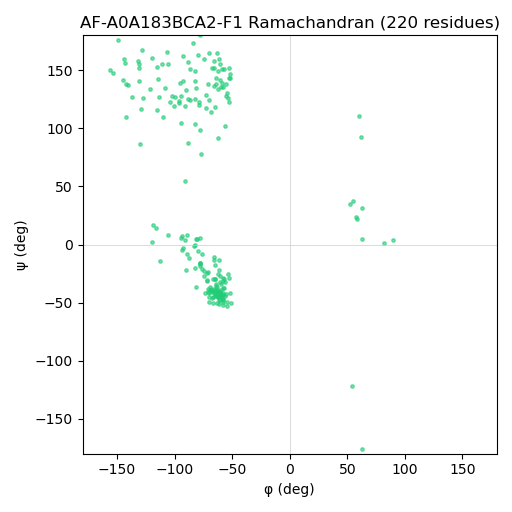RP A 1 155 ? -22.960 -1.958 -12.791 1.00 88.81 155 TRP A C 1
ATOM 1236 O O . TRP A 1 155 ? -22.936 -3.052 -12.223 1.00 88.81 155 TRP A O 1
ATOM 1246 N N . PRO A 1 156 ? -22.982 -1.869 -14.135 1.00 84.88 156 PRO A N 1
ATOM 1247 C CA . PRO A 1 156 ? -23.358 -3.004 -14.980 1.00 84.88 156 PRO A CA 1
ATOM 1248 C C . PRO A 1 156 ? -22.254 -4.054 -15.141 1.00 84.88 156 PRO A C 1
ATOM 1250 O O . PRO A 1 156 ? -22.537 -5.180 -15.536 1.00 84.88 156 PRO A O 1
ATOM 1253 N N . TYR A 1 157 ? -21.000 -3.701 -14.853 1.00 86.62 157 TYR A N 1
ATOM 1254 C CA . TYR A 1 157 ? -19.851 -4.592 -15.045 1.00 86.62 157 TYR A CA 1
ATOM 1255 C C . TYR A 1 157 ? -19.503 -5.408 -13.793 1.00 86.62 157 TYR A C 1
ATOM 1257 O O . TYR A 1 157 ? -18.589 -6.227 -13.832 1.00 86.62 157 TYR A O 1
ATOM 1265 N N . GLY A 1 158 ? -20.215 -5.183 -12.683 1.00 87.12 158 GLY A N 1
ATOM 1266 C CA . GLY A 1 158 ? -19.852 -5.726 -11.377 1.00 87.12 158 GLY A CA 1
ATOM 1267 C C . GLY A 1 158 ? -18.502 -5.204 -10.867 1.00 87.12 158 GLY A C 1
ATOM 1268 O O . GLY A 1 158 ? -17.863 -4.338 -11.474 1.00 87.12 158 GLY A O 1
ATOM 1269 N N . VAL A 1 159 ? -18.075 -5.727 -9.718 1.00 91.19 159 VAL A N 1
ATOM 1270 C CA . VAL A 1 159 ? -16.780 -5.403 -9.106 1.00 91.19 159 VAL A CA 1
ATOM 1271 C C . VAL A 1 159 ? -15.875 -6.619 -9.201 1.00 91.19 159 VAL A C 1
ATOM 1273 O O . VAL A 1 159 ? -16.086 -7.624 -8.523 1.00 91.19 159 VAL A O 1
ATOM 1276 N N . GLU A 1 160 ? -14.858 -6.526 -10.052 1.00 91.56 160 GLU A N 1
ATOM 1277 C CA . GLU A 1 160 ? -13.832 -7.558 -10.163 1.00 91.56 160 GLU A CA 1
ATOM 1278 C C . GLU A 1 160 ? -13.031 -7.671 -8.855 1.00 91.56 160 GLU A C 1
ATOM 1280 O O . GLU A 1 160 ? -12.718 -6.668 -8.194 1.00 91.56 160 GLU A O 1
ATOM 1285 N N . SER A 1 161 ? -12.660 -8.904 -8.501 1.00 90.94 161 SER A N 1
ATOM 1286 C CA . SER A 1 161 ? -11.772 -9.156 -7.363 1.00 90.94 161 SER A CA 1
ATOM 1287 C C . SER A 1 161 ? -10.395 -8.536 -7.631 1.00 90.94 161 SER A C 1
ATOM 1289 O O . SER A 1 161 ? -9.906 -8.650 -8.757 1.00 90.94 161 SER A O 1
ATOM 1291 N N . PRO A 1 162 ? -9.757 -7.881 -6.640 1.00 91.94 162 PRO A N 1
ATOM 1292 C CA . PRO A 1 162 ? -8.411 -7.351 -6.816 1.00 91.94 162 PRO A CA 1
ATOM 1293 C C . PRO A 1 162 ? -7.446 -8.456 -7.266 1.00 91.94 162 PRO A C 1
ATOM 1295 O O . PRO A 1 162 ? -7.519 -9.565 -6.725 1.00 91.94 162 PRO A O 1
ATOM 1298 N N . PRO A 1 163 ? -6.542 -8.181 -8.223 1.00 93.62 163 PRO A N 1
ATOM 1299 C CA . PRO A 1 163 ? -5.515 -9.142 -8.583 1.00 93.62 163 PRO A CA 1
ATOM 1300 C C . PRO A 1 163 ? -4.621 -9.392 -7.369 1.00 93.62 163 PRO A C 1
ATOM 1302 O O . PRO A 1 163 ? -4.420 -8.508 -6.538 1.00 93.62 163 PRO A O 1
ATOM 1305 N N . HIS A 1 164 ? -4.079 -10.597 -7.269 1.00 93.56 164 HIS A N 1
ATOM 1306 C CA . HIS A 1 164 ? -3.118 -10.957 -6.238 1.00 93.56 164 HIS A CA 1
ATOM 1307 C C . HIS A 1 164 ? -2.108 -11.940 -6.835 1.00 93.56 164 HIS A C 1
ATOM 1309 O O . HIS A 1 164 ? -2.525 -12.794 -7.625 1.00 93.56 164 HIS A O 1
ATOM 1315 N N . PRO A 1 165 ? -0.811 -11.843 -6.490 1.00 93.94 165 PRO A N 1
ATOM 1316 C CA . PRO A 1 165 ? 0.165 -12.858 -6.850 1.00 93.94 165 PRO A CA 1
ATOM 1317 C C . PRO A 1 165 ? -0.279 -14.253 -6.417 1.00 93.94 165 PRO A C 1
ATOM 1319 O O . PRO A 1 165 ? -1.010 -14.427 -5.442 1.00 93.94 165 PRO A O 1
ATOM 1322 N N . GLU A 1 166 ? 0.182 -15.268 -7.141 1.00 92.25 166 GLU A N 1
ATOM 1323 C CA . GLU A 1 166 ? 0.045 -16.645 -6.675 1.00 92.25 166 GLU A CA 1
ATOM 1324 C C . GLU A 1 166 ? 0.697 -16.800 -5.295 1.00 92.25 166 GLU A C 1
ATOM 1326 O O . GLU A 1 166 ? 1.654 -16.101 -4.960 1.00 92.25 166 GLU A O 1
ATOM 1331 N N . SER A 1 167 ? 0.191 -17.730 -4.484 1.00 90.00 167 SER A N 1
ATOM 1332 C CA . SER A 1 167 ? 0.718 -17.943 -3.134 1.00 90.00 167 SER A CA 1
ATOM 1333 C C . SER A 1 167 ? 2.234 -18.184 -3.161 1.00 90.00 167 SER A C 1
ATOM 1335 O O . SER A 1 167 ? 2.720 -19.053 -3.884 1.00 90.00 167 SER A O 1
ATOM 1337 N N . GLY A 1 168 ? 2.978 -17.392 -2.384 1.00 88.38 168 GLY A N 1
ATOM 1338 C CA . GLY A 1 168 ? 4.442 -17.451 -2.318 1.00 88.38 168 GLY A CA 1
ATOM 1339 C C . GLY A 1 168 ? 5.177 -16.699 -3.434 1.00 88.38 168 GLY A C 1
ATOM 1340 O O . GLY A 1 168 ? 6.406 -16.722 -3.456 1.00 88.38 168 GLY A O 1
ATOM 1341 N N . ARG A 1 169 ? 4.472 -16.027 -4.353 1.00 94.44 169 ARG A N 1
ATOM 1342 C CA . ARG A 1 169 ? 5.081 -15.103 -5.319 1.00 94.44 169 ARG A CA 1
ATOM 1343 C C . ARG A 1 169 ? 5.065 -13.669 -4.777 1.00 94.4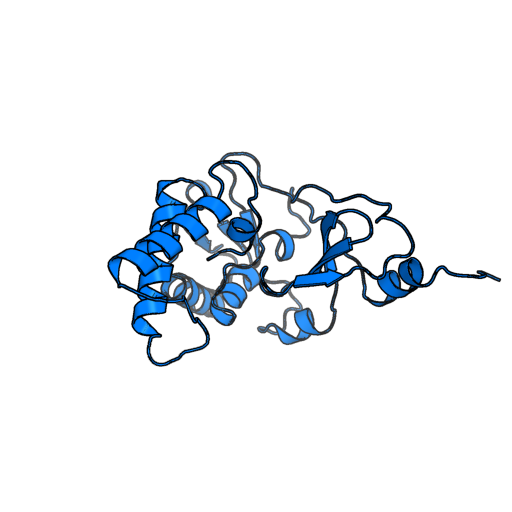4 169 ARG A C 1
ATOM 1345 O O . ARG A 1 169 ? 4.064 -13.267 -4.181 1.00 94.44 169 ARG A O 1
ATOM 1352 N N . PRO A 1 170 ? 6.134 -12.887 -5.002 1.00 96.44 170 PRO A N 1
ATOM 1353 C CA . PRO A 1 170 ? 6.124 -11.472 -4.676 1.00 96.44 170 PRO A CA 1
ATOM 1354 C C . PRO A 1 170 ? 5.203 -10.695 -5.620 1.00 96.44 170 PRO A C 1
ATOM 1356 O O . PRO A 1 170 ? 4.847 -11.151 -6.708 1.00 96.44 170 PRO A O 1
ATOM 1359 N N . TRP A 1 171 ? 4.873 -9.475 -5.220 1.00 97.44 171 TRP A N 1
ATOM 1360 C CA . TRP A 1 171 ? 4.387 -8.455 -6.134 1.00 97.44 171 TRP A CA 1
ATOM 1361 C C . TRP A 1 171 ? 5.527 -7.936 -7.006 1.00 97.44 171 TRP A C 1
ATOM 1363 O O . TRP A 1 171 ? 6.547 -7.492 -6.484 1.00 97.44 171 TRP A O 1
ATOM 1373 N N . ASP A 1 172 ? 5.329 -7.928 -8.320 1.00 97.31 172 ASP A N 1
ATOM 1374 C CA . ASP A 1 172 ? 6.198 -7.222 -9.261 1.00 97.31 172 ASP A CA 1
ATOM 1375 C C . ASP A 1 172 ? 5.615 -5.835 -9.540 1.00 97.31 172 ASP A C 1
ATOM 1377 O O . ASP A 1 172 ? 4.619 -5.699 -10.259 1.00 97.31 172 ASP A O 1
ATOM 1381 N N . VAL A 1 173 ? 6.233 -4.810 -8.953 1.00 98.12 173 VAL A N 1
ATOM 1382 C CA . VAL A 1 173 ? 5.787 -3.414 -9.057 1.00 98.12 173 VAL A CA 1
ATOM 1383 C C . VAL A 1 173 ? 6.937 -2.491 -9.433 1.00 98.12 173 VAL A C 1
ATOM 1385 O O . VAL A 1 173 ? 8.107 -2.792 -9.190 1.00 98.12 173 VAL A O 1
ATOM 1388 N N . ASP A 1 174 ? 6.624 -1.349 -10.036 1.00 97.75 174 ASP A N 1
ATOM 1389 C CA . ASP A 1 174 ? 7.635 -0.333 -10.316 1.00 97.75 174 ASP A CA 1
ATOM 1390 C C . ASP A 1 174 ? 7.982 0.533 -9.084 1.00 97.75 174 ASP A C 1
ATOM 1392 O O . ASP A 1 174 ? 7.260 0.577 -8.083 1.00 97.75 174 ASP A O 1
ATOM 1396 N N . ALA A 1 175 ? 9.119 1.233 -9.162 1.00 98.31 175 ALA A N 1
ATOM 1397 C CA . ALA A 1 175 ? 9.686 2.056 -8.091 1.00 98.31 175 ALA A CA 1
ATOM 1398 C C . ALA A 1 175 ? 8.734 3.105 -7.500 1.00 98.31 175 ALA A C 1
ATOM 1400 O O . ALA A 1 175 ? 8.897 3.487 -6.338 1.00 98.31 175 ALA A O 1
ATOM 1401 N N . ARG A 1 176 ? 7.735 3.568 -8.260 1.00 97.81 176 ARG A N 1
ATOM 1402 C CA . ARG A 1 176 ? 6.790 4.586 -7.789 1.00 97.81 176 ARG A CA 1
ATOM 1403 C C . ARG A 1 176 ? 5.934 4.075 -6.636 1.00 97.81 176 ARG A C 1
ATOM 1405 O O . ARG A 1 176 ? 5.601 4.875 -5.771 1.00 97.81 176 ARG A O 1
ATOM 1412 N N . TRP A 1 177 ? 5.654 2.769 -6.556 1.00 98.12 177 TRP A N 1
ATOM 1413 C CA . TRP A 1 177 ? 4.870 2.193 -5.457 1.00 98.12 177 TRP A CA 1
ATOM 1414 C C . TRP A 1 177 ? 5.463 2.543 -4.087 1.00 98.12 177 TRP A C 1
ATOM 1416 O O . TRP A 1 177 ? 4.757 3.045 -3.211 1.00 98.12 177 TRP A O 1
ATOM 1426 N N . LEU A 1 178 ? 6.772 2.333 -3.910 1.00 98.56 178 LEU A N 1
ATOM 1427 C CA . LEU A 1 178 ? 7.448 2.613 -2.644 1.00 98.56 178 LEU A CA 1
ATOM 1428 C C . LEU A 1 178 ? 7.622 4.118 -2.415 1.00 98.56 178 LEU A C 1
ATOM 1430 O O . LEU A 1 178 ? 7.400 4.600 -1.308 1.00 98.56 178 LEU A O 1
ATOM 1434 N N . LEU A 1 179 ? 7.997 4.862 -3.459 1.00 97.88 179 LEU A N 1
ATOM 1435 C CA . LEU A 1 179 ? 8.235 6.302 -3.345 1.00 97.88 179 LEU A CA 1
ATOM 1436 C C . LEU A 1 179 ? 6.960 7.069 -3.003 1.00 97.88 179 LEU A C 1
ATOM 1438 O O . LEU A 1 179 ? 6.990 7.938 -2.142 1.00 97.88 179 LEU A O 1
ATOM 1442 N N . TYR A 1 180 ? 5.839 6.725 -3.633 1.00 96.81 180 TYR A N 1
ATOM 1443 C CA . TYR A 1 180 ? 4.558 7.344 -3.310 1.00 96.81 180 TYR A CA 1
ATOM 1444 C C . TYR A 1 180 ? 4.049 6.856 -1.955 1.00 96.81 180 TYR A C 1
ATOM 1446 O O . TYR A 1 180 ? 3.420 7.628 -1.238 1.00 96.81 180 TYR A O 1
ATOM 1454 N N . SER A 1 181 ? 4.376 5.621 -1.550 1.00 97.50 181 SER A N 1
ATOM 1455 C CA . SER A 1 181 ? 4.021 5.166 -0.203 1.00 97.50 181 SER A CA 1
ATOM 1456 C C . SER A 1 181 ? 4.663 6.027 0.884 1.00 97.50 181 SER A C 1
ATOM 1458 O O . SER A 1 181 ? 4.000 6.395 1.854 1.00 97.50 181 SER A O 1
ATOM 1460 N N . GLU A 1 182 ? 5.936 6.381 0.694 1.00 97.50 182 GLU A N 1
ATOM 1461 C CA . GLU A 1 182 ? 6.656 7.299 1.579 1.00 97.50 182 GLU A CA 1
ATOM 1462 C C . GLU A 1 182 ? 6.112 8.728 1.506 1.00 97.50 182 GLU A C 1
ATOM 1464 O O . GLU A 1 182 ? 5.817 9.311 2.547 1.00 97.50 182 GLU A O 1
ATOM 1469 N N . GLU A 1 183 ? 5.875 9.253 0.301 1.00 95.44 183 GLU A N 1
ATOM 1470 C CA . GLU A 1 183 ? 5.320 10.598 0.092 1.00 95.44 183 GLU A CA 1
ATOM 1471 C C . GLU A 1 183 ? 3.979 10.797 0.821 1.00 95.44 183 GLU A C 1
ATOM 1473 O O . GLU A 1 183 ? 3.755 11.828 1.462 1.00 95.44 183 GLU A O 1
ATOM 1478 N N . TYR A 1 184 ? 3.094 9.797 0.768 1.00 93.94 184 TYR A N 1
ATOM 1479 C CA . TYR A 1 184 ? 1.758 9.868 1.360 1.00 93.94 184 TYR A CA 1
ATOM 1480 C C . TYR A 1 184 ? 1.660 9.311 2.787 1.00 93.94 184 TYR A C 1
ATOM 1482 O O . TYR A 1 184 ? 0.599 9.422 3.402 1.00 93.94 184 TYR A O 1
ATOM 1490 N N . ASN A 1 185 ? 2.734 8.736 3.341 1.00 94.25 185 ASN A N 1
ATOM 1491 C CA . ASN A 1 185 ? 2.716 7.993 4.611 1.00 94.25 185 ASN A CA 1
ATOM 1492 C C . ASN A 1 185 ? 1.636 6.887 4.656 1.00 94.25 185 ASN A C 1
ATOM 1494 O O . ASN A 1 185 ? 1.039 6.593 5.698 1.00 94.25 185 ASN A O 1
ATOM 1498 N N . GLU A 1 186 ? 1.385 6.248 3.514 1.00 94.88 186 GLU A N 1
ATOM 1499 C CA . GLU A 1 186 ? 0.403 5.181 3.347 1.00 94.88 186 GLU A CA 1
ATOM 1500 C C . GLU A 1 186 ? 0.952 4.129 2.390 1.00 94.88 186 GLU A C 1
ATOM 1502 O O . GLU A 1 186 ? 1.516 4.465 1.363 1.00 94.88 186 GLU A O 1
ATOM 1507 N N . TRP A 1 187 ? 0.763 2.843 2.682 1.00 97.12 187 TRP A N 1
ATOM 1508 C CA . TRP A 1 187 ? 1.134 1.808 1.718 1.00 97.12 187 TRP A CA 1
ATOM 1509 C C . TRP A 1 187 ? 0.207 1.867 0.506 1.00 97.12 187 TRP A C 1
ATOM 1511 O O . TRP A 1 187 ? -0.992 1.602 0.630 1.00 97.12 187 TRP A O 1
ATOM 1521 N N . MET A 1 188 ? 0.779 2.210 -0.647 1.00 96.81 188 MET A N 1
ATOM 1522 C CA . MET A 1 188 ? 0.046 2.361 -1.900 1.00 96.81 188 MET A CA 1
ATOM 1523 C C . MET A 1 188 ? -0.527 1.027 -2.383 1.00 96.81 188 MET A C 1
ATOM 1525 O O . MET A 1 188 ? -0.040 -0.052 -2.036 1.00 96.81 188 MET A O 1
ATOM 1529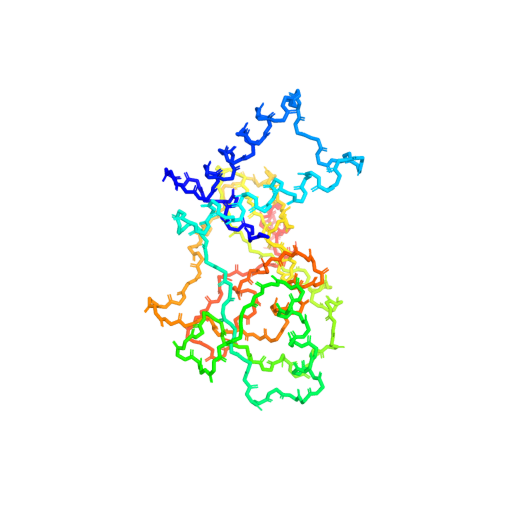 N N . VAL A 1 189 ? -1.557 1.102 -3.225 1.00 96.44 189 VAL A N 1
ATOM 1530 C CA . VAL A 1 189 ? -2.191 -0.076 -3.825 1.00 96.44 189 VAL A CA 1
ATOM 1531 C C . VAL A 1 189 ? -1.260 -0.671 -4.881 1.00 96.44 189 VAL A C 1
ATOM 1533 O O . VAL A 1 189 ? -0.973 -0.030 -5.888 1.00 96.44 189 VAL A O 1
ATOM 1536 N N . GLU A 1 190 ? -0.813 -1.909 -4.676 1.00 97.44 190 GLU A N 1
ATOM 1537 C CA . GLU A 1 190 ? 0.160 -2.589 -5.541 1.00 97.44 190 GLU A CA 1
ATOM 1538 C C . GLU A 1 190 ? -0.334 -2.687 -7.001 1.00 97.44 190 GLU A C 1
ATOM 1540 O O . GLU A 1 190 ? 0.433 -2.489 -7.941 1.00 97.44 190 GLU A O 1
ATOM 1545 N N . GLU A 1 191 ? -1.643 -2.905 -7.188 1.00 96.56 191 GLU A N 1
ATOM 1546 C CA . GLU A 1 191 ? -2.325 -2.984 -8.491 1.00 96.56 191 GLU A CA 1
ATOM 1547 C C . GLU A 1 191 ? -2.068 -1.769 -9.403 1.00 96.56 191 GLU A C 1
ATOM 1549 O O . GLU A 1 191 ? -2.102 -1.896 -10.628 1.00 96.56 191 GLU A O 1
ATOM 1554 N N . ASP A 1 192 ? -1.817 -0.591 -8.828 1.00 95.56 192 ASP A N 1
ATOM 1555 C CA . ASP A 1 192 ? -1.574 0.640 -9.587 1.00 95.56 192 ASP A CA 1
ATOM 1556 C C . ASP A 1 192 ? -0.212 0.632 -10.279 1.00 95.56 192 ASP A C 1
ATOM 1558 O O . ASP A 1 192 ? -0.052 1.273 -11.310 1.00 95.56 192 ASP A O 1
ATOM 1562 N N . PHE A 1 193 ? 0.740 -0.136 -9.757 1.00 96.50 193 PHE A N 1
ATOM 1563 C CA . PHE A 1 193 ? 2.142 -0.116 -10.172 1.00 96.50 193 PHE A CA 1
ATOM 1564 C C . PHE A 1 193 ? 2.592 -1.441 -10.788 1.00 96.50 193 PHE A C 1
ATOM 1566 O O . PHE A 1 193 ? 3.791 -1.678 -10.934 1.00 96.50 193 PHE A O 1
ATOM 1573 N N . LEU A 1 194 ? 1.639 -2.313 -11.139 1.00 97.06 194 LEU A N 1
ATOM 1574 C CA . LEU A 1 194 ? 1.916 -3.564 -11.839 1.00 97.06 194 LEU A CA 1
ATOM 1575 C C . LEU A 1 194 ? 2.603 -3.298 -13.179 1.00 97.06 194 LEU A C 1
ATOM 1577 O O . LEU A 1 194 ? 2.224 -2.405 -13.942 1.00 97.06 194 LEU A O 1
ATOM 1581 N N . LEU A 1 195 ? 3.587 -4.133 -13.498 1.00 94.50 195 LEU A N 1
ATOM 1582 C CA . LEU A 1 195 ? 4.324 -4.022 -14.749 1.00 94.50 195 LEU A CA 1
ATOM 1583 C C . LEU A 1 195 ? 3.456 -4.427 -15.952 1.00 94.50 195 LEU A C 1
ATOM 1585 O O . LEU A 1 195 ? 2.819 -5.481 -15.908 1.00 94.50 195 LEU A O 1
ATOM 1589 N N . PRO A 1 196 ? 3.509 -3.697 -17.085 1.00 87.19 196 PRO A N 1
ATOM 1590 C CA . PRO A 1 196 ? 2.766 -4.066 -18.294 1.00 87.19 196 PRO A CA 1
ATOM 1591 C C . PRO A 1 196 ? 3.096 -5.465 -18.836 1.00 87.19 196 PRO A C 1
ATOM 1593 O O . PRO A 1 196 ? 2.242 -6.115 -19.434 1.00 87.19 196 PRO A O 1
ATOM 1596 N N . ALA A 1 197 ? 4.337 -5.919 -18.639 1.00 81.75 197 ALA A N 1
ATOM 1597 C CA . ALA A 1 197 ? 4.815 -7.239 -19.053 1.00 81.75 197 ALA A CA 1
ATOM 1598 C C . ALA A 1 197 ? 4.650 -8.322 -17.964 1.00 81.75 197 ALA A C 1
ATOM 1600 O O . ALA A 1 197 ? 5.106 -9.449 -18.152 1.00 81.75 197 ALA A O 1
ATOM 1601 N N . GLY A 1 198 ? 4.038 -7.989 -16.823 1.00 78.88 198 GLY A N 1
ATOM 1602 C CA . GLY A 1 198 ? 3.814 -8.915 -15.716 1.00 78.88 198 GLY A CA 1
ATOM 1603 C C . GLY A 1 198 ? 2.697 -9.927 -15.993 1.00 78.88 198 GLY A C 1
ATOM 1604 O O . GLY A 1 198 ? 1.829 -9.723 -16.843 1.00 78.88 198 GLY A O 1
ATOM 1605 N N . GLY A 1 199 ? 2.703 -11.035 -15.245 1.00 82.19 199 GLY A N 1
ATOM 1606 C CA . GLY A 1 199 ? 1.640 -12.049 -15.311 1.00 82.19 199 GLY A CA 1
ATOM 1607 C C . GLY A 1 199 ? 0.309 -11.586 -14.703 1.00 82.19 199 GLY A C 1
ATOM 1608 O O . GLY A 1 199 ? -0.749 -12.088 -15.081 1.00 82.19 199 GLY A O 1
ATOM 1609 N N . LEU A 1 200 ? 0.349 -10.606 -13.795 1.00 92.75 200 LEU A N 1
ATOM 1610 C CA . LEU A 1 200 ? -0.830 -10.007 -13.174 1.00 92.75 200 LEU A CA 1
ATOM 1611 C C . LEU A 1 200 ? -1.315 -8.811 -13.982 1.00 92.75 200 LEU A C 1
ATOM 1613 O O . LEU A 1 200 ? -0.539 -7.922 -14.326 1.00 92.75 200 LEU A O 1
ATOM 1617 N N . ARG A 1 201 ? -2.622 -8.767 -14.237 1.00 91.94 201 ARG A N 1
ATOM 1618 C CA . ARG A 1 201 ? -3.263 -7.642 -14.917 1.00 91.94 201 ARG A CA 1
ATOM 1619 C C . ARG A 1 201 ? -4.102 -6.840 -13.926 1.00 91.94 201 ARG A C 1
ATOM 1621 O O . ARG A 1 201 ? -4.850 -7.451 -13.161 1.00 91.94 201 ARG A O 1
ATOM 1628 N N . PRO A 1 202 ? -4.010 -5.500 -13.939 1.00 94.00 202 PRO A N 1
ATOM 1629 C CA . PRO A 1 202 ? -4.908 -4.671 -13.153 1.00 94.00 202 PRO A CA 1
ATOM 1630 C C . PRO A 1 202 ? -6.335 -4.772 -13.699 1.00 94.00 202 PRO A C 1
ATOM 1632 O O . PRO A 1 202 ? -6.543 -4.964 -14.901 1.00 94.00 202 PRO A O 1
ATOM 1635 N N . ARG A 1 203 ? -7.318 -4.579 -12.821 1.00 94.38 203 ARG A N 1
ATOM 1636 C CA . ARG A 1 203 ? -8.732 -4.459 -13.185 1.00 94.38 203 ARG A CA 1
ATOM 1637 C C . ARG A 1 203 ? -8.961 -3.262 -14.099 1.00 94.38 203 ARG A C 1
ATOM 1639 O O . ARG A 1 203 ? -8.181 -2.298 -14.128 1.00 94.38 203 ARG A O 1
ATOM 1646 N N . ALA A 1 204 ? -10.087 -3.301 -14.806 1.00 91.88 204 ALA A N 1
ATOM 1647 C CA . ALA A 1 204 ? -10.503 -2.224 -15.687 1.00 91.88 204 ALA A CA 1
ATOM 1648 C C . ALA A 1 204 ? -10.563 -0.880 -14.943 1.00 91.88 204 ALA A C 1
ATOM 1650 O O . ALA A 1 204 ? -11.212 -0.744 -13.906 1.00 91.88 204 ALA A O 1
ATOM 1651 N N . SER A 1 205 ? -9.895 0.128 -15.506 1.00 92.44 205 SER A N 1
ATOM 1652 C CA . SER A 1 205 ? -9.961 1.513 -15.040 1.00 92.44 205 SER A CA 1
ATOM 1653 C C . SER A 1 205 ? -10.697 2.386 -16.049 1.00 92.44 205 SER A C 1
ATOM 1655 O O . SER A 1 205 ? -10.717 2.101 -17.248 1.00 92.44 205 SER A O 1
ATOM 1657 N N . TYR A 1 206 ? -11.261 3.488 -15.574 1.00 90.00 206 TYR A N 1
ATOM 1658 C CA . TYR A 1 206 ? -12.155 4.346 -16.341 1.00 90.00 206 TYR A CA 1
ATOM 1659 C C . TYR A 1 206 ? -11.735 5.806 -16.223 1.00 90.00 206 TYR A C 1
ATOM 1661 O O . TYR A 1 206 ? -11.141 6.223 -15.231 1.00 90.00 206 TYR A O 1
ATOM 1669 N N . THR A 1 207 ? -12.035 6.602 -17.249 1.00 87.06 207 THR A N 1
ATOM 1670 C CA . THR A 1 207 ? -11.822 8.054 -17.197 1.00 87.06 207 THR A CA 1
ATOM 1671 C C . THR A 1 207 ? -13.045 8.748 -16.614 1.00 87.06 207 THR A C 1
ATOM 1673 O O . THR A 1 207 ? -14.174 8.268 -16.744 1.00 87.06 207 THR A O 1
ATOM 1676 N N . ARG A 1 208 ? -12.857 9.950 -16.065 1.00 73.44 208 ARG A N 1
ATOM 1677 C CA . ARG A 1 208 ? -13.977 10.795 -15.621 1.00 73.44 208 ARG A CA 1
ATOM 1678 C C . ARG A 1 208 ? -14.973 11.125 -16.744 1.00 73.44 208 ARG A C 1
ATOM 1680 O O . ARG A 1 208 ? -16.156 11.307 -16.488 1.00 73.44 208 ARG A O 1
ATOM 1687 N N . LYS A 1 209 ? -14.521 11.173 -18.001 1.00 72.19 209 LYS A N 1
ATOM 1688 C CA . LYS A 1 209 ? -15.408 11.368 -19.162 1.00 72.19 209 LYS A CA 1
ATOM 1689 C C . LYS A 1 209 ? -16.287 10.143 -19.416 1.00 72.19 209 LYS A C 1
ATOM 1691 O O . LYS A 1 209 ? -17.488 10.297 -19.587 1.00 72.19 209 LYS A O 1
ATOM 1696 N N . TYR A 1 210 ? -15.703 8.944 -19.375 1.00 71.44 210 TYR A N 1
ATOM 1697 C CA . TYR A 1 210 ? -16.450 7.688 -19.502 1.00 71.44 210 TYR A CA 1
ATOM 1698 C C . TYR A 1 210 ? -17.510 7.545 -18.404 1.00 71.44 210 TYR A C 1
ATOM 1700 O O . TYR A 1 210 ? -18.641 7.146 -18.668 1.00 71.44 210 TYR A O 1
ATOM 1708 N N . TYR A 1 211 ? -17.158 7.967 -17.190 1.00 65.69 211 TYR A N 1
ATOM 1709 C CA . TYR A 1 211 ? -18.091 8.095 -16.082 1.00 65.69 211 TYR A CA 1
ATOM 1710 C C . TYR A 1 211 ? -19.300 8.965 -16.447 1.00 65.69 211 TYR A C 1
ATOM 1712 O O . TYR A 1 211 ? -20.418 8.478 -16.369 1.00 65.69 211 TYR A O 1
ATOM 1720 N N . HIS A 1 212 ? -19.117 10.192 -16.948 1.00 65.62 212 HIS A N 1
ATOM 1721 C CA . HIS A 1 212 ? -20.248 11.041 -17.352 1.00 65.62 212 HIS A CA 1
ATOM 1722 C C . HIS A 1 212 ? -21.160 10.399 -18.413 1.00 65.62 212 HIS A C 1
ATOM 1724 O O . HIS A 1 212 ? -22.379 10.537 -18.322 1.00 65.62 212 HIS A O 1
ATOM 1730 N N . THR A 1 213 ? -20.600 9.655 -19.370 1.00 68.25 213 THR A N 1
ATOM 1731 C CA . THR A 1 213 ? -21.381 8.971 -20.414 1.00 68.25 213 THR A CA 1
ATOM 1732 C C . THR A 1 213 ? -22.308 7.890 -19.848 1.00 68.25 213 THR A C 1
ATOM 1734 O O . THR A 1 213 ? -23.472 7.823 -20.237 1.00 68.25 213 THR A O 1
ATOM 1737 N N . ILE A 1 214 ? -21.828 7.069 -18.907 1.00 63.44 214 ILE A N 1
ATOM 1738 C CA . ILE A 1 214 ? -22.655 6.042 -18.240 1.00 63.44 214 ILE A CA 1
ATOM 1739 C C . ILE A 1 214 ? -23.670 6.687 -17.289 1.00 63.44 214 ILE A C 1
ATOM 1741 O O . ILE A 1 214 ? -24.813 6.252 -17.186 1.00 63.44 214 ILE A O 1
ATOM 1745 N N . MET A 1 215 ? -23.251 7.747 -16.603 1.00 59.03 215 MET A N 1
ATOM 1746 C CA . MET A 1 215 ? -23.998 8.417 -15.544 1.00 59.03 215 MET A CA 1
ATOM 1747 C C . MET A 1 215 ? -25.211 9.209 -16.020 1.00 59.03 215 MET A C 1
ATOM 1749 O O . MET A 1 215 ? -26.245 9.220 -15.353 1.00 59.03 215 MET A O 1
ATOM 1753 N N . CYS A 1 216 ? -25.070 9.913 -17.140 1.00 57.16 216 CYS A N 1
ATOM 1754 C CA . CYS A 1 216 ? -26.122 10.782 -17.653 1.00 57.16 216 CYS A CA 1
ATOM 1755 C C . CYS A 1 216 ? -27.105 10.045 -18.562 1.00 57.16 216 CYS A C 1
ATOM 1757 O O . CYS A 1 216 ? -28.148 10.613 -18.865 1.00 57.16 216 CYS A O 1
ATOM 1759 N N . GLY A 1 217 ? -26.787 8.809 -18.971 1.00 49.72 217 GLY A N 1
ATOM 1760 C CA . GLY A 1 217 ? -27.446 8.144 -20.083 1.00 49.72 217 GLY A CA 1
ATOM 1761 C C . GLY A 1 217 ? -27.241 8.973 -21.346 1.00 49.72 217 GLY A C 1
ATOM 1762 O O . GLY A 1 217 ? -27.787 10.063 -21.489 1.00 49.72 217 GLY A O 1
ATOM 1763 N N . SER A 1 218 ? -26.459 8.491 -22.302 1.00 45.53 218 SER A N 1
ATOM 1764 C CA . SER A 1 218 ? -26.574 9.033 -23.652 1.00 45.53 218 SER A CA 1
ATOM 1765 C C . SER A 1 218 ? -27.991 8.749 -24.160 1.00 45.53 218 SER A C 1
ATOM 1767 O O . SER A 1 218 ? -28.263 7.699 -24.740 1.00 45.53 218 SER A O 1
ATOM 1769 N N . GLY A 1 219 ? -28.895 9.703 -23.933 1.00 46.12 219 GLY A N 1
ATOM 1770 C CA . GLY A 1 219 ? -29.877 10.051 -24.934 1.00 46.12 219 GLY A CA 1
ATOM 1771 C C . GLY A 1 219 ? -29.112 10.352 -26.219 1.00 46.12 219 GLY A C 1
ATOM 1772 O O . GLY A 1 219 ? -28.213 11.188 -26.225 1.00 46.12 219 GLY A O 1
ATOM 1773 N N . SER A 1 220 ? -29.463 9.608 -27.264 1.00 40.66 220 SER A N 1
ATOM 1774 C CA . SER A 1 220 ? -29.142 9.878 -28.664 1.00 40.66 220 SER A CA 1
ATOM 1775 C C . SER A 1 220 ? -27.652 9.907 -29.025 1.00 40.66 220 SER A C 1
ATOM 1777 O O . SER A 1 220 ? -27.013 10.955 -29.049 1.00 40.66 220 SER A O 1
ATOM 1779 N N . ILE A 1 221 ? -27.131 8.751 -29.447 1.00 40.28 221 ILE A N 1
ATOM 1780 C CA . ILE A 1 221 ? -26.174 8.746 -30.559 1.00 40.28 221 ILE A CA 1
ATOM 1781 C C . ILE A 1 221 ? -27.032 8.901 -31.820 1.00 40.28 221 ILE A C 1
ATOM 1783 O O . ILE A 1 221 ? -27.690 7.949 -32.240 1.00 40.28 221 ILE A O 1
ATOM 1787 N N . GLY A 1 222 ? -27.108 10.131 -32.323 1.00 33.31 222 GLY A N 1
ATOM 1788 C CA . GLY A 1 222 ? -27.536 10.464 -33.680 1.00 33.31 222 GLY A CA 1
ATOM 1789 C C . GLY A 1 222 ? -26.326 10.912 -34.480 1.00 33.31 222 GLY A C 1
ATOM 1790 O O . GLY A 1 222 ? -25.445 11.552 -33.861 1.00 33.31 222 GLY A O 1
#